Protein AF-0000000069393488 (afdb_homodimer)

Foldseek 3Di:
DEKEKAFEPVQDDVRLVVQVVVFLVVLPVVDDPVAPLNVLSVCCVVPPVHYFYFYQYHLVSVVVLVVLLVVLCVVPVNQRFGKGWAQDVVVVRGTTIMMTDDDPVLLVLLVVLVVDDCPDPSNVVSQVVCCVRRNDSVVVSSNSLSPTGRSD/DEKEKAFEPVQDDVSLVVQVVVFLVVLPVVDDPVAPLNVLSVCCVVPPVHYFYFYQYHLVSVVVLVVLLVVLCVVPVNQRFRKGWAQDVVVVRGTTIMMTDDDPVLLVLLVVLVVDDCPDPVNVVSQVVCCVRRNDSVVVSSNSLSPTGSSD

Secondary structure (DSSP, 8-state):
-EEEEEE-TT--THHHHHHHHHHHHHHHHHS-TTSHHHHHHHHIIIII--EEEEE--SHHHHHHHHHHHHHHHHH-TTTPPPEEEEEEGGGTTEEEEEEEEE-HHHHHHHHHHHHS-TTSHHHHHHHHHHHHHHHHHHHHHHHHHHTSTT--/-EEEEEE-TT--THHHHHHHHHHHHHHHHHS-TTSHHHHHHHHIIIII--EEEEE--SHHHHHHHHHHHHHHHHH-TTTPPPEEEEEEGGGTTEEEEEEEEE-HHHHHHHHHHHHS-TTSHHHHHHHHHHHHHHHHHHHHHHHHHHTSTT--

Nearest PDB structures (foldseek):
  2zv3-assembly4_G  TM=7.714E-01  e=1.306E-04  Methanocaldococcus jannaschii DSM 2661
  2zv3-assembly1_A  TM=7.451E-01  e=1.680E-04  Methanocaldococcus jannaschii DSM 2661
  2zv3-assembly3_F  TM=6.922E-01  e=1.906E-04  Methanocaldococcus jannaschii DSM 2661
  1q7s-assembl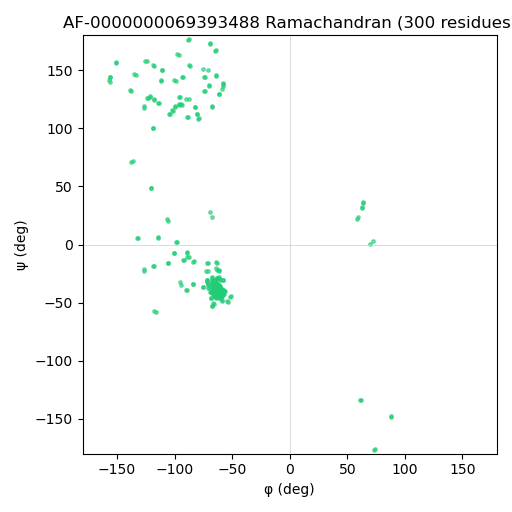y3_B  TM=7.456E-01  e=1.258E-03  Homo sapiens
  8sun-assembly1_A  TM=3.248E-01  e=2.888E+00  Mus musculus

Organism: NCBI:txid1141136

pLDDT: mean 95.57, std 5.43, range [54.47, 98.88]

Structure (mmCIF, N/CA/C/O backbone):
data_AF-0000000069393488-model_v1
#
loop_
_entity.id
_entity.type
_entity.pdbx_description
1 polymer 'Uncharacterized protein'
#
loop_
_atom_site.group_PDB
_atom_site.id
_atom_site.type_symbol
_atom_site.label_atom_id
_atom_site.label_alt_id
_atom_site.label_comp_id
_atom_site.label_asym_id
_atom_site.label_entity_id
_atom_site.label_seq_id
_atom_site.pdbx_PDB_ins_code
_atom_site.Cartn_x
_atom_site.Cartn_y
_atom_site.Cartn_z
_atom_site.occupancy
_atom_site.B_iso_or_equiv
_atom_site.auth_seq_id
_atom_site.auth_comp_id
_atom_site.auth_asym_id
_atom_site.auth_atom_id
_atom_site.pdbx_PDB_model_num
ATOM 1 N N . MET A 1 1 ? -0.536 -15.812 5.973 1 96.44 1 MET A N 1
ATOM 2 C CA . MET A 1 1 ? -0.72 -15.258 4.633 1 96.44 1 MET A CA 1
ATOM 3 C C . MET A 1 1 ? 0.362 -14.234 4.316 1 96.44 1 MET A C 1
ATOM 5 O O . MET A 1 1 ? 0.991 -13.688 5.223 1 96.44 1 MET A O 1
ATOM 9 N N . ARG A 1 2 ? 0.655 -14.195 3.074 1 97.06 2 ARG A N 1
ATOM 10 C CA . ARG A 1 2 ? 1.6 -13.195 2.588 1 97.06 2 ARG A CA 1
ATOM 11 C C . ARG A 1 2 ? 1.091 -12.539 1.31 1 97.06 2 ARG A C 1
ATOM 13 O O . ARG A 1 2 ? 0.403 -13.172 0.509 1 97.06 2 ARG A O 1
ATOM 20 N N . LEU A 1 3 ? 1.445 -11.289 1.229 1 98.44 3 LEU A N 1
ATOM 21 C CA . LEU A 1 3 ? 1.249 -10.625 -0.054 1 98.44 3 LEU A CA 1
ATOM 22 C C . LEU A 1 3 ? 2.521 -10.68 -0.893 1 98.44 3 LEU A C 1
ATOM 24 O O . LEU A 1 3 ? 3.59 -10.266 -0.434 1 98.44 3 LEU A O 1
ATOM 28 N N . TYR A 1 4 ? 2.461 -11.273 -2.088 1 98.12 4 TYR A N 1
ATOM 29 C CA . TYR A 1 4 ? 3.523 -11.211 -3.084 1 98.12 4 TYR A CA 1
ATOM 30 C C . TYR A 1 4 ? 3.256 -10.102 -4.102 1 98.12 4 TYR A C 1
ATOM 32 O O . TYR A 1 4 ? 2.207 -10.094 -4.75 1 98.12 4 TYR A O 1
ATOM 40 N N . SER A 1 5 ? 4.145 -9.211 -4.176 1 98.38 5 SER A N 1
ATOM 41 C CA . SER A 1 5 ? 4.102 -8.195 -5.227 1 98.38 5 SER A CA 1
ATOM 42 C C . SER A 1 5 ? 5.145 -8.477 -6.305 1 98.38 5 SER A C 1
ATOM 44 O O . SER A 1 5 ? 6.348 -8.422 -6.039 1 98.38 5 SER A O 1
ATOM 46 N N . ILE A 1 6 ? 4.68 -8.805 -7.465 1 98.12 6 ILE A N 1
ATOM 47 C CA . ILE A 1 6 ? 5.523 -9.031 -8.633 1 98.12 6 ILE A CA 1
ATOM 48 C C . ILE A 1 6 ? 5.73 -7.715 -9.383 1 98.12 6 ILE A C 1
ATOM 50 O O . ILE A 1 6 ? 4.805 -7.203 -10.016 1 98.12 6 ILE A O 1
ATOM 54 N N . THR A 1 7 ? 6.91 -7.203 -9.336 1 97.75 7 THR A N 1
ATOM 55 C CA . THR A 1 7 ? 7.141 -5.883 -9.914 1 97.75 7 THR A CA 1
ATOM 56 C C . THR A 1 7 ? 8.016 -5.988 -11.156 1 97.75 7 THR A C 1
ATOM 58 O O . THR A 1 7 ? 8.812 -6.922 -11.289 1 97.75 7 THR A O 1
ATOM 61 N N . ASN A 1 8 ? 7.777 -5.035 -12.055 1 96 8 ASN A N 1
ATOM 62 C CA . ASN A 1 8 ? 8.672 -4.871 -13.195 1 96 8 ASN A CA 1
ATOM 63 C C . ASN A 1 8 ? 10.109 -4.617 -12.742 1 96 8 ASN A C 1
ATOM 65 O O . ASN A 1 8 ? 10.344 -3.857 -11.805 1 96 8 ASN A O 1
ATOM 69 N N . MET A 1 9 ? 11.094 -5.223 -13.406 1 92.38 9 MET A N 1
ATOM 70 C CA . MET A 1 9 ? 12.484 -5.184 -12.961 1 92.38 9 MET A CA 1
ATOM 71 C C . MET A 1 9 ? 13.031 -3.758 -13 1 92.38 9 MET A C 1
ATOM 73 O O . MET A 1 9 ? 14.023 -3.451 -12.344 1 92.38 9 MET A O 1
ATOM 77 N N . TYR A 1 10 ? 12.422 -2.906 -13.75 1 90.5 10 TYR A N 1
ATOM 78 C CA . TYR A 1 10 ? 12.906 -1.535 -13.859 1 90.5 10 TYR A CA 1
ATOM 79 C C . TYR A 1 10 ? 12.375 -0.676 -12.719 1 90.5 10 TYR A C 1
ATOM 81 O O . TYR A 1 10 ? 12.805 0.469 -12.547 1 90.5 10 TYR A O 1
ATOM 89 N N . MET A 1 11 ? 11.359 -1.23 -12.062 1 90.31 11 MET A N 1
ATOM 90 C CA . MET A 1 11 ? 10.961 -0.599 -10.805 1 90.31 11 MET A CA 1
ATOM 91 C C . MET A 1 11 ? 11.906 -0.989 -9.672 1 90.31 11 MET A C 1
ATOM 93 O O . MET A 1 11 ? 12.016 -2.168 -9.336 1 90.31 11 MET A O 1
ATOM 97 N N . ALA A 1 12 ? 12.727 -0.036 -9.219 1 88.25 12 ALA A N 1
ATOM 98 C CA . ALA A 1 12 ? 13.711 -0.388 -8.203 1 88.25 12 ALA A CA 1
ATOM 99 C C . ALA A 1 12 ? 13.594 0.524 -6.984 1 88.25 12 ALA A C 1
ATOM 101 O O . ALA A 1 12 ? 12.93 1.562 -7.039 1 88.25 12 ALA A O 1
ATOM 102 N N . GLY A 1 13 ? 14.133 -0.058 -5.871 1 93.5 13 GLY A N 1
ATOM 103 C CA . GLY A 1 13 ? 14.148 0.734 -4.648 1 93.5 13 GLY A CA 1
ATOM 104 C C . GLY A 1 13 ? 12.766 1.115 -4.164 1 93.5 13 GLY A C 1
ATOM 105 O O . GLY A 1 13 ? 11.891 0.259 -4.043 1 93.5 13 GLY A O 1
ATOM 106 N N . VAL A 1 14 ? 12.562 2.33 -3.807 1 95.44 14 VAL A N 1
ATOM 107 C CA . VAL A 1 14 ? 11.328 2.809 -3.197 1 95.44 14 VAL A CA 1
ATOM 108 C C . VAL A 1 14 ? 10.18 2.689 -4.195 1 95.44 14 VAL A C 1
ATOM 110 O O . VAL A 1 14 ? 9.031 2.447 -3.809 1 95.44 14 VAL A O 1
ATOM 113 N N . HIS A 1 15 ? 10.422 2.791 -5.434 1 96.12 15 HIS A N 1
ATOM 114 C CA . HIS A 1 15 ? 9.383 2.732 -6.453 1 96.12 15 HIS A CA 1
ATOM 115 C C . HIS A 1 15 ? 8.758 1.344 -6.52 1 96.12 15 HIS A C 1
ATOM 117 O O . HIS A 1 15 ? 7.551 1.212 -6.75 1 96.12 15 HIS A O 1
ATOM 123 N N . ALA A 1 16 ? 9.586 0.293 -6.359 1 97.25 16 ALA A N 1
ATOM 124 C CA . ALA A 1 16 ? 9.016 -1.051 -6.305 1 97.25 16 ALA A CA 1
ATOM 125 C C . ALA A 1 16 ? 7.996 -1.168 -5.176 1 97.25 16 ALA A C 1
ATOM 127 O O . ALA A 1 16 ? 6.945 -1.789 -5.348 1 97.25 16 ALA A O 1
ATOM 128 N N . GLY A 1 17 ? 8.289 -0.563 -4.066 1 97.81 17 GLY A N 1
ATOM 129 C CA . GLY A 1 17 ? 7.363 -0.551 -2.943 1 97.81 17 GLY A CA 1
ATOM 130 C C . GLY A 1 17 ? 6.117 0.272 -3.205 1 97.81 17 GLY A C 1
ATOM 131 O O . GLY A 1 17 ? 5.012 -0.137 -2.85 1 97.81 17 GLY A O 1
ATOM 132 N N . ILE A 1 18 ? 6.301 1.404 -3.824 1 98.06 18 ILE A N 1
ATOM 133 C CA . ILE A 1 18 ? 5.168 2.258 -4.156 1 98.06 18 ILE A CA 1
ATOM 134 C C . ILE A 1 18 ? 4.25 1.539 -5.145 1 98.06 18 ILE A C 1
ATOM 136 O O . ILE A 1 18 ? 3.025 1.592 -5.016 1 98.06 18 ILE A O 1
ATOM 140 N N . GLN A 1 19 ? 4.848 0.902 -6.152 1 98.44 19 GLN A N 1
ATOM 141 C CA . GLN A 1 19 ? 4.043 0.132 -7.094 1 98.44 19 GLN A CA 1
ATOM 142 C C . GLN A 1 19 ? 3.289 -0.989 -6.387 1 98.44 19 GLN A C 1
ATOM 144 O O . GLN A 1 19 ? 2.156 -1.31 -6.75 1 98.44 19 GLN A O 1
ATOM 149 N N . THR A 1 20 ? 3.893 -1.616 -5.367 1 98.62 20 THR A N 1
ATOM 150 C CA . THR A 1 20 ? 3.23 -2.607 -4.527 1 98.62 20 THR A CA 1
ATOM 151 C C . THR A 1 20 ? 2.041 -1.99 -3.797 1 98.62 20 THR A C 1
ATOM 153 O O . THR A 1 20 ? 0.962 -2.584 -3.744 1 98.62 20 THR A O 1
ATOM 156 N N . GLN A 1 21 ? 2.242 -0.788 -3.254 1 98.81 21 GLN A N 1
ATOM 157 C CA . GLN A 1 21 ? 1.152 -0.053 -2.619 1 98.81 21 GLN A CA 1
ATOM 158 C C . GLN A 1 21 ? -0.002 0.17 -3.592 1 98.81 21 GLN A C 1
ATOM 160 O O . GLN A 1 21 ? -1.164 -0.048 -3.242 1 98.81 21 GLN A O 1
ATOM 165 N N . HIS A 1 22 ? 0.281 0.515 -4.789 1 98.75 22 HIS A N 1
ATOM 166 C CA . HIS A 1 22 ? -0.75 0.795 -5.781 1 98.75 22 HIS A CA 1
ATOM 167 C C . HIS A 1 22 ? -1.502 -0.474 -6.168 1 98.75 22 HIS A C 1
ATOM 169 O O . HIS A 1 22 ? -2.734 -0.482 -6.215 1 98.75 22 HIS A O 1
ATOM 175 N N . SER A 1 23 ? -0.793 -1.557 -6.426 1 98.81 23 SER A N 1
ATOM 176 C CA . SER A 1 23 ? -1.48 -2.785 -6.809 1 98.81 23 SER A CA 1
ATOM 177 C C . SER A 1 23 ? -2.301 -3.346 -5.652 1 98.81 23 SER A C 1
ATOM 179 O O . SER A 1 23 ? -3.357 -3.941 -5.867 1 98.81 23 SER A O 1
ATOM 181 N N . THR A 1 24 ? -1.831 -3.162 -4.402 1 98.69 24 THR A N 1
ATOM 182 C CA . THR A 1 24 ? -2.639 -3.531 -3.246 1 98.69 24 THR A CA 1
ATOM 183 C C . THR A 1 24 ? -3.926 -2.711 -3.201 1 98.69 24 THR A C 1
ATOM 185 O O . THR A 1 24 ? -5.008 -3.254 -2.967 1 98.69 24 THR A O 1
ATOM 188 N N . GLY A 1 25 ? -3.809 -1.374 -3.43 1 98.44 25 GLY A N 1
ATOM 189 C CA . GLY A 1 25 ? -4.996 -0.539 -3.504 1 98.44 25 GLY A CA 1
ATOM 190 C C . GLY A 1 25 ? -5.988 -1.005 -4.555 1 98.44 25 GLY A C 1
ATOM 191 O O . GLY A 1 25 ? -7.199 -0.988 -4.324 1 98.44 25 GLY A O 1
ATOM 192 N N . GLU A 1 26 ? -5.477 -1.438 -5.703 1 98.62 26 GLU A N 1
ATOM 193 C CA . GLU A 1 26 ? -6.328 -1.915 -6.789 1 98.62 26 GLU A CA 1
ATOM 194 C C . GLU A 1 26 ? -7.156 -3.121 -6.355 1 98.62 26 GLU A C 1
ATOM 196 O O . GLU A 1 26 ? -8.266 -3.328 -6.848 1 98.62 26 GLU A O 1
ATOM 201 N N . MET A 1 27 ? -6.641 -3.979 -5.402 1 98.19 27 MET A N 1
ATOM 202 C CA . MET A 1 27 ? -7.398 -5.133 -4.93 1 98.19 27 MET A CA 1
ATOM 203 C C . MET A 1 27 ? -8.703 -4.695 -4.266 1 98.19 27 MET A C 1
ATOM 205 O O . MET A 1 27 ? -9.727 -5.359 -4.406 1 98.19 27 MET A O 1
ATOM 209 N N . PHE A 1 28 ? -8.625 -3.562 -3.582 1 97.12 28 PHE A N 1
ATOM 210 C CA . PHE A 1 28 ? -9.812 -3.078 -2.891 1 97.12 28 PHE A CA 1
ATOM 211 C C . PHE A 1 28 ? -10.844 -2.555 -3.885 1 97.12 28 PHE A C 1
ATOM 213 O O . PHE A 1 28 ? -12.047 -2.613 -3.629 1 97.12 28 PHE A O 1
ATOM 220 N N . LEU A 1 29 ? -10.375 -2.004 -5.012 1 97.5 29 LEU A N 1
ATOM 221 C CA . LEU A 1 29 ? -11.289 -1.578 -6.066 1 97.5 29 LEU A CA 1
ATOM 222 C C . LEU A 1 29 ? -11.906 -2.783 -6.77 1 97.5 29 LEU A C 1
ATOM 224 O O . LEU A 1 29 ? -13.094 -2.77 -7.109 1 97.5 29 LEU A O 1
ATOM 228 N N . LYS A 1 30 ? -11.117 -3.787 -6.934 1 97.88 30 LYS A N 1
ATOM 229 C CA . LYS A 1 30 ? -11.492 -4.969 -7.707 1 97.88 30 LYS A CA 1
ATOM 230 C C . LYS A 1 30 ? -12.469 -5.852 -6.93 1 97.88 30 LYS A C 1
ATOM 232 O O . LYS A 1 30 ? -13.367 -6.461 -7.516 1 97.88 30 LYS A O 1
ATOM 237 N N . TYR A 1 31 ? -12.234 -5.906 -5.594 1 96.88 31 TYR A N 1
ATOM 238 C CA . TYR A 1 31 ? -13.008 -6.84 -4.781 1 96.88 31 TYR A CA 1
ATOM 239 C C . TYR A 1 31 ? -13.82 -6.098 -3.725 1 96.88 31 TYR A C 1
ATOM 241 O O . TYR A 1 31 ? -13.32 -5.82 -2.631 1 96.88 31 TYR A O 1
ATOM 249 N N . PRO A 1 32 ? -15.094 -5.91 -3.996 1 92.06 32 PRO A N 1
ATOM 250 C CA . PRO A 1 32 ? -15.945 -5.266 -2.994 1 92.06 32 PRO A CA 1
ATOM 251 C C . PRO A 1 32 ? -16.188 -6.141 -1.767 1 92.06 32 PRO A C 1
ATOM 253 O O . PRO A 1 32 ? -15.781 -7.305 -1.749 1 92.06 32 PRO A O 1
ATOM 256 N N . HIS A 1 33 ? -16.812 -5.543 -0.81 1 91.25 33 HIS A N 1
ATOM 257 C CA . HIS A 1 33 ? -16.938 -6.148 0.511 1 91.25 33 HIS A CA 1
ATOM 258 C C . HIS A 1 33 ? -17.75 -7.438 0.448 1 91.25 33 HIS A C 1
ATOM 260 O O . HIS A 1 33 ? -17.703 -8.25 1.373 1 91.25 33 HIS A O 1
ATOM 266 N N . THR A 1 34 ? -18.453 -7.691 -0.624 1 91.31 34 THR A N 1
ATOM 267 C CA . THR A 1 34 ? -19.328 -8.852 -0.726 1 91.31 34 THR A CA 1
ATOM 268 C C . THR A 1 34 ? -18.562 -10.055 -1.281 1 91.31 34 THR A C 1
ATOM 270 O O . THR A 1 34 ? -19.094 -11.164 -1.316 1 91.31 34 THR A O 1
ATOM 273 N N . THR A 1 35 ? -17.312 -9.938 -1.726 1 93.5 35 THR A N 1
ATOM 274 C CA . THR A 1 35 ? -16.578 -11.023 -2.355 1 93.5 35 THR A CA 1
ATOM 275 C C . THR A 1 35 ? -15.734 -11.773 -1.327 1 93.5 35 THR A C 1
ATOM 277 O O . THR A 1 35 ? -15.25 -11.18 -0.364 1 93.5 35 THR A O 1
ATOM 280 N N . PRO A 1 36 ? -15.641 -13.055 -1.53 1 94.81 36 PRO A N 1
ATOM 281 C CA . PRO A 1 36 ? -14.758 -13.797 -0.632 1 94.81 36 PRO A CA 1
ATOM 282 C C . PRO A 1 36 ? -13.32 -13.281 -0.666 1 94.81 36 PRO A C 1
ATOM 284 O O . PRO A 1 36 ? -12.617 -13.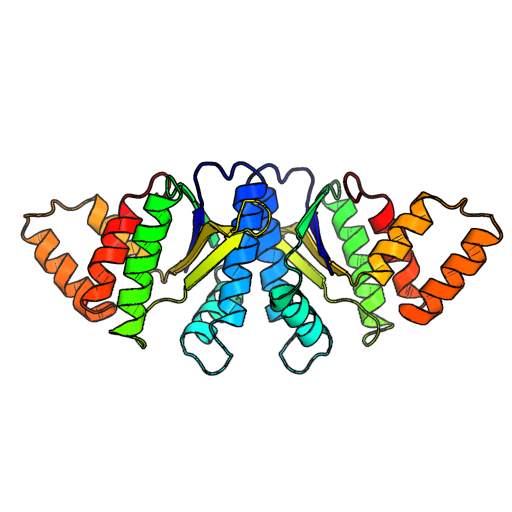336 0.347 1 94.81 36 PRO A O 1
ATOM 287 N N . GLN A 1 37 ? -12.883 -12.773 -1.752 1 96.75 37 GLN A N 1
ATOM 288 C CA . GLN A 1 37 ? -11.547 -12.211 -1.891 1 96.75 37 GLN A CA 1
ATOM 289 C C . GLN A 1 37 ? -11.344 -11.023 -0.953 1 96.75 37 GLN A C 1
ATOM 291 O O . GLN A 1 37 ? -10.273 -10.859 -0.369 1 96.75 37 GLN A O 1
ATOM 296 N N . HIS A 1 38 ? -12.383 -10.281 -0.795 1 96.31 38 HIS A N 1
ATOM 297 C CA . HIS A 1 38 ? -12.289 -9.141 0.113 1 96.31 38 HIS A CA 1
ATOM 298 C C . HIS A 1 38 ? -12 -9.602 1.539 1 96.31 38 HIS A C 1
ATOM 300 O O . HIS A 1 38 ? -11.164 -9.008 2.23 1 96.31 38 HIS A O 1
ATOM 306 N N . SER A 1 39 ? -12.695 -10.625 1.95 1 96.38 39 SER A N 1
ATOM 307 C CA . SER A 1 39 ? -12.461 -11.172 3.285 1 96.38 39 SER A CA 1
ATOM 308 C C . SER A 1 39 ? -11.023 -11.625 3.455 1 96.38 39 SER A C 1
ATOM 310 O O . SER A 1 39 ? -10.422 -11.445 4.52 1 96.38 39 SER A O 1
ATOM 312 N N . THR A 1 40 ? -10.484 -12.18 2.463 1 97.38 40 THR A N 1
ATOM 313 C CA . THR A 1 40 ? -9.094 -12.617 2.486 1 97.38 40 THR A CA 1
ATOM 314 C C . THR A 1 40 ? -8.148 -11.422 2.605 1 97.38 40 THR A C 1
ATOM 316 O O . THR A 1 40 ? -7.188 -11.461 3.377 1 97.38 40 THR A O 1
ATOM 319 N N . ILE A 1 41 ? -8.406 -10.352 1.853 1 98.06 41 ILE A N 1
ATOM 320 C CA . ILE A 1 41 ? -7.605 -9.141 1.918 1 98.06 41 ILE A CA 1
ATOM 321 C C . ILE A 1 41 ? -7.621 -8.586 3.342 1 98.06 41 ILE A C 1
ATOM 323 O O . ILE A 1 41 ? -6.566 -8.289 3.91 1 98.06 41 ILE A O 1
ATOM 327 N N . MET A 1 42 ? -8.797 -8.562 3.939 1 97.56 42 MET A N 1
ATOM 328 C CA . MET A 1 42 ? -8.938 -7.996 5.277 1 97.56 42 MET A CA 1
ATOM 329 C C . MET A 1 42 ? -8.234 -8.867 6.312 1 97.56 42 MET A C 1
ATOM 331 O O . MET A 1 42 ? -7.629 -8.352 7.258 1 97.56 42 MET A O 1
ATOM 335 N N . THR A 1 43 ? -8.344 -10.133 6.184 1 98.12 43 THR A N 1
ATOM 336 C CA . THR A 1 43 ? -7.664 -11.047 7.086 1 98.12 43 THR A CA 1
ATOM 337 C C . THR A 1 43 ? -6.152 -10.852 7.023 1 98.12 43 THR A C 1
ATOM 339 O O . THR A 1 43 ? -5.48 -10.805 8.055 1 98.12 43 THR A O 1
ATOM 342 N N . TYR A 1 44 ? -5.652 -10.703 5.844 1 98.44 44 TYR A N 1
ATOM 343 C CA . TYR A 1 44 ? -4.23 -10.422 5.664 1 98.44 44 TYR A CA 1
ATOM 344 C C . TYR A 1 44 ? -3.834 -9.133 6.371 1 98.44 44 TYR A C 1
ATOM 346 O O . TYR A 1 44 ? -2.842 -9.102 7.102 1 98.44 44 TYR A O 1
ATOM 354 N N . LEU A 1 45 ? -4.598 -8.055 6.172 1 97.69 45 LEU A N 1
ATOM 355 C CA . LEU A 1 45 ? -4.285 -6.742 6.723 1 97.69 45 LEU A CA 1
ATOM 356 C C . LEU A 1 45 ? -4.34 -6.766 8.25 1 97.69 45 LEU A C 1
ATOM 358 O O . LEU A 1 45 ? -3.559 -6.078 8.914 1 97.69 45 LEU A O 1
ATOM 362 N N . GLN A 1 46 ? -5.199 -7.543 8.734 1 97.25 46 GLN A N 1
ATOM 363 C CA . GLN A 1 46 ? -5.445 -7.512 10.172 1 97.25 46 GLN A CA 1
ATOM 364 C C . GLN A 1 46 ? -4.438 -8.383 10.914 1 97.25 46 GLN A C 1
ATOM 366 O O . GLN A 1 46 ? -3.947 -8 11.984 1 97.25 46 GLN A O 1
ATOM 371 N N . PHE A 1 47 ? -3.994 -9.516 10.32 1 96.62 47 PHE A N 1
ATOM 372 C CA . PHE A 1 47 ? -3.361 -10.508 11.172 1 96.62 47 PHE A CA 1
ATOM 373 C C . PHE A 1 47 ? -1.986 -10.883 10.641 1 96.62 47 PHE A C 1
ATOM 375 O O . PHE A 1 47 ? -1.159 -11.438 11.367 1 96.62 47 PHE A O 1
ATOM 382 N N . HIS A 1 48 ? -1.637 -10.695 9.383 1 95.5 48 HIS A N 1
ATOM 383 C CA . HIS A 1 48 ? -0.42 -11.273 8.82 1 95.5 48 HIS A CA 1
ATOM 384 C C . HIS A 1 48 ? 0.546 -10.188 8.359 1 95.5 48 HIS A C 1
ATOM 386 O O . HIS A 1 48 ? 1.699 -10.156 8.797 1 95.5 48 HIS A O 1
ATOM 392 N N . LYS A 1 49 ? 0.242 -9.328 7.543 1 95.12 49 LYS A N 1
ATOM 393 C CA . LYS A 1 49 ? 0.904 -8.086 7.156 1 95.12 49 LYS A CA 1
ATOM 394 C C . LYS A 1 49 ? 2.318 -8.352 6.645 1 95.12 49 LYS A C 1
ATOM 396 O O . LYS A 1 49 ? 3.223 -7.543 6.855 1 95.12 49 LYS A O 1
ATOM 401 N N . THR A 1 50 ? 2.674 -9.555 6.176 1 96.75 50 THR A N 1
ATOM 402 C CA . THR A 1 50 ? 3.947 -9.828 5.516 1 96.75 50 THR A CA 1
ATOM 403 C C . THR A 1 50 ? 3.85 -9.562 4.016 1 96.75 50 THR A C 1
ATOM 405 O O . THR A 1 50 ? 2.943 -10.07 3.35 1 96.75 50 THR A O 1
ATOM 408 N N . THR A 1 51 ? 4.742 -8.727 3.494 1 97.5 51 THR A N 1
ATOM 409 C CA . THR A 1 51 ? 4.805 -8.406 2.074 1 97.5 51 THR A CA 1
ATOM 410 C C . THR A 1 51 ? 6.168 -8.766 1.495 1 97.5 51 THR A C 1
ATOM 412 O O . THR A 1 51 ? 7.203 -8.422 2.072 1 97.5 51 THR A O 1
ATOM 415 N N . ILE A 1 52 ? 6.145 -9.516 0.43 1 96.62 52 ILE A N 1
ATOM 416 C CA . ILE A 1 52 ? 7.34 -9.914 -0.3 1 96.62 52 ILE A CA 1
ATOM 417 C C . ILE A 1 52 ? 7.328 -9.289 -1.692 1 96.62 52 ILE A C 1
ATOM 419 O O . ILE A 1 52 ? 6.379 -9.477 -2.457 1 96.62 52 ILE A O 1
ATOM 423 N N . VAL A 1 53 ? 8.328 -8.516 -2.027 1 96.81 53 VAL A N 1
ATOM 424 C CA . VAL A 1 53 ? 8.461 -7.922 -3.354 1 96.81 53 VAL A CA 1
ATOM 425 C C . VAL A 1 53 ? 9.445 -8.734 -4.188 1 96.81 53 VAL A C 1
ATOM 427 O O . VAL A 1 53 ? 10.602 -8.906 -3.797 1 96.81 53 VAL A O 1
ATOM 430 N N . VAL A 1 54 ? 8.953 -9.242 -5.258 1 95.94 54 VAL A N 1
ATOM 431 C CA . VAL A 1 54 ? 9.781 -10.109 -6.082 1 95.94 54 VAL A CA 1
ATOM 432 C C . VAL A 1 54 ? 9.945 -9.5 -7.473 1 95.94 54 VAL A C 1
ATOM 434 O O . VAL A 1 54 ? 9.094 -8.734 -7.926 1 95.94 54 VAL A O 1
ATOM 437 N N . ASN A 1 55 ? 11.008 -9.852 -8.109 1 94.44 55 ASN A N 1
ATOM 438 C CA . ASN A 1 55 ? 11.289 -9.414 -9.469 1 94.44 55 ASN A CA 1
ATOM 439 C C . ASN A 1 55 ? 10.562 -10.273 -10.5 1 94.44 55 ASN A C 1
ATOM 441 O O . ASN A 1 55 ? 10.859 -11.461 -10.648 1 94.44 55 ASN A O 1
ATOM 445 N N . GLY A 1 56 ? 9.664 -9.602 -11.297 1 95.44 56 GLY A N 1
ATOM 446 C CA . GLY A 1 56 ? 8.852 -10.32 -12.273 1 95.44 56 GLY A CA 1
ATOM 447 C C . GLY A 1 56 ? 9.406 -10.25 -13.68 1 95.44 56 GLY A C 1
ATOM 448 O O . GLY A 1 56 ? 8.797 -10.758 -14.625 1 95.44 56 GLY A O 1
ATOM 449 N N . GLY A 1 57 ? 10.531 -9.594 -13.781 1 93.94 57 GLY A N 1
ATOM 450 C CA . GLY A 1 57 ? 11.109 -9.438 -15.109 1 93.94 57 GLY A CA 1
ATOM 451 C C . GLY A 1 57 ? 10.602 -8.203 -15.836 1 93.94 57 GLY A C 1
ATOM 452 O O . GLY A 1 57 ? 10.391 -7.16 -15.219 1 93.94 57 GLY A O 1
ATOM 453 N N . MET A 1 58 ? 10.531 -8.336 -17.203 1 93.12 58 MET A N 1
ATOM 454 C CA . MET A 1 58 ? 10.125 -7.207 -18.031 1 93.12 58 MET A CA 1
ATOM 455 C C . MET A 1 58 ? 8.602 -7.164 -18.172 1 93.12 58 MET A C 1
ATOM 457 O O . MET A 1 58 ? 7.902 -8.031 -17.656 1 93.12 58 MET A O 1
ATOM 461 N N . HIS A 1 59 ? 8.156 -6.105 -18.875 1 94.12 59 HIS A N 1
ATOM 462 C CA . HIS A 1 59 ? 6.73 -5.871 -19.078 1 94.12 59 HIS A CA 1
ATOM 463 C C . HIS A 1 59 ? 6.039 -7.113 -19.625 1 94.12 59 HIS A C 1
ATOM 465 O O . HIS A 1 59 ? 4.992 -7.523 -19.109 1 94.12 59 HIS A O 1
ATOM 471 N N . ASP A 1 60 ? 6.613 -7.777 -20.609 1 95.94 60 ASP A N 1
ATOM 472 C CA . ASP A 1 60 ? 5.988 -8.938 -21.25 1 95.94 60 ASP A CA 1
ATOM 473 C C . ASP A 1 60 ? 5.871 -10.102 -20.266 1 95.94 60 ASP A C 1
ATOM 475 O O . ASP A 1 60 ? 4.922 -10.883 -20.344 1 95.94 60 ASP A O 1
ATOM 479 N N . ASN A 1 61 ? 6.891 -10.25 -19.406 1 96.12 61 ASN A N 1
ATOM 480 C CA . ASN A 1 61 ? 6.809 -11.281 -18.375 1 96.12 61 ASN A CA 1
ATOM 481 C C . ASN A 1 61 ? 5.613 -11.055 -17.469 1 96.12 61 ASN A C 1
ATOM 483 O O . ASN A 1 61 ? 4.863 -11.992 -17.172 1 96.12 61 ASN A O 1
ATOM 487 N N . LEU A 1 62 ? 5.41 -9.859 -17.047 1 97.88 62 LEU A N 1
ATOM 488 C CA . LEU A 1 62 ? 4.293 -9.531 -16.172 1 97.88 62 LEU A CA 1
ATOM 489 C C . LEU A 1 62 ? 2.963 -9.75 -16.875 1 97.88 62 LEU A C 1
ATOM 491 O O . LEU A 1 62 ? 2.01 -10.25 -16.281 1 97.88 62 LEU A O 1
ATOM 495 N N . MET A 1 63 ? 2.916 -9.367 -18.141 1 98.38 63 MET A N 1
ATOM 496 C CA . MET A 1 63 ? 1.686 -9.555 -18.906 1 98.38 63 MET A CA 1
ATOM 497 C C . MET A 1 63 ? 1.317 -11.031 -19 1 98.38 63 MET A C 1
ATOM 499 O O . MET A 1 63 ? 0.139 -11.383 -18.953 1 98.38 63 MET A O 1
ATOM 503 N N . SER A 1 64 ? 2.33 -11.836 -19.141 1 98.06 64 SER A N 1
ATOM 504 C CA . SER A 1 64 ? 2.092 -13.273 -19.188 1 98.06 64 SER A CA 1
ATOM 505 C C . SER A 1 64 ? 1.534 -13.789 -17.875 1 98.06 64 SER A C 1
ATOM 507 O O . SER A 1 64 ? 0.607 -14.602 -17.859 1 98.06 64 SER A O 1
ATOM 509 N N . ILE A 1 65 ? 2.1 -13.344 -16.797 1 97.88 65 ILE A N 1
ATOM 510 C CA . ILE A 1 65 ? 1.627 -13.734 -15.469 1 97.88 65 ILE A CA 1
ATOM 511 C C . ILE A 1 65 ? 0.193 -13.242 -15.266 1 97.88 65 ILE A C 1
ATOM 513 O O . ILE A 1 65 ? -0.667 -13.992 -14.805 1 97.88 65 ILE A O 1
ATOM 517 N N . LEU A 1 66 ? -0.022 -12.008 -15.641 1 98.75 66 LEU A N 1
ATOM 518 C CA . LEU A 1 66 ? -1.36 -11.438 -15.5 1 98.75 66 LEU A CA 1
ATOM 519 C C . LEU A 1 66 ? -2.377 -12.25 -16.297 1 98.75 66 LEU A C 1
ATOM 521 O O . LEU A 1 66 ? -3.48 -12.516 -15.82 1 98.75 66 LEU A O 1
ATOM 525 N N . ALA A 1 67 ? -2.027 -12.625 -17.484 1 98.75 67 ALA A N 1
ATOM 526 C CA . ALA A 1 67 ? -2.922 -13.414 -18.328 1 98.75 67 ALA A CA 1
ATOM 527 C C . ALA A 1 67 ? -3.293 -14.734 -17.641 1 98.75 67 ALA A C 1
ATOM 529 O O . ALA A 1 67 ? -4.445 -15.164 -17.703 1 98.75 67 ALA A O 1
ATOM 530 N N . LEU A 1 68 ? -2.32 -15.367 -17.016 1 98.12 68 LEU A N 1
ATOM 531 C CA . LEU A 1 68 ? -2.58 -16.594 -16.281 1 98.12 68 LEU A CA 1
ATOM 532 C C . LEU A 1 68 ? -3.555 -16.359 -15.133 1 98.12 68 LEU A C 1
ATOM 534 O O . LEU A 1 68 ? -4.484 -17.141 -14.93 1 98.12 68 LEU A O 1
ATOM 538 N N . MET A 1 69 ? -3.383 -15.328 -14.43 1 98.44 69 MET A N 1
ATOM 539 C CA . MET A 1 69 ? -4.227 -15 -13.281 1 98.44 69 MET A CA 1
ATOM 540 C C . MET A 1 69 ? -5.648 -14.688 -13.727 1 98.44 69 MET A C 1
ATOM 542 O O . MET A 1 69 ? -6.613 -15.109 -13.094 1 98.44 69 MET A O 1
ATOM 546 N N . GLU A 1 70 ? -5.723 -13.961 -14.773 1 98.56 70 GLU A N 1
ATOM 547 C CA . GLU A 1 70 ? -7.039 -13.609 -15.305 1 98.56 70 GLU A CA 1
ATOM 548 C C . GLU A 1 70 ? -7.77 -14.844 -15.828 1 98.56 70 GLU A C 1
ATOM 550 O O . GLU A 1 70 ? -8.984 -14.961 -15.688 1 98.56 70 GLU A O 1
ATOM 555 N N . LYS A 1 71 ? -7.023 -15.711 -16.453 1 98.44 71 LYS A N 1
ATOM 556 C CA . LYS A 1 71 ? -7.617 -16.969 -16.875 1 98.44 71 LYS A CA 1
ATOM 557 C C . LYS A 1 71 ? -8.117 -17.781 -15.68 1 98.44 71 LYS A C 1
ATOM 559 O O . LYS A 1 71 ? -9.219 -18.328 -15.711 1 98.44 71 LYS A O 1
ATOM 564 N N . TRP A 1 72 ? -7.301 -17.859 -14.664 1 98.38 72 TRP A N 1
ATOM 565 C CA . TRP A 1 72 ? -7.699 -18.516 -13.422 1 98.38 72 TRP A CA 1
ATOM 566 C C . TRP A 1 72 ? -9.008 -17.922 -12.891 1 98.38 72 TRP A C 1
ATOM 568 O O . TRP A 1 72 ? -9.938 -18.656 -12.57 1 98.38 72 TRP A O 1
ATOM 578 N N . GLU A 1 73 ? -9.102 -16.656 -12.805 1 97.88 73 GLU A N 1
ATOM 579 C CA . GLU A 1 73 ? -10.289 -15.969 -12.297 1 97.88 73 GLU A CA 1
ATOM 580 C C . GLU A 1 73 ? -11.5 -16.25 -13.18 1 97.88 73 GLU A C 1
ATOM 582 O O . GLU A 1 73 ? -12.602 -16.5 -12.664 1 97.88 73 GLU A O 1
ATOM 587 N N . ALA A 1 74 ? -11.328 -16.219 -14.484 1 97.56 74 ALA A N 1
ATOM 588 C CA . ALA A 1 74 ? -12.438 -16.406 -15.422 1 97.56 74 ALA A CA 1
ATOM 589 C C . ALA A 1 74 ? -13 -17.828 -15.328 1 97.56 74 ALA A C 1
ATOM 591 O O . ALA A 1 74 ? -14.211 -18.031 -15.445 1 97.56 74 ALA A O 1
ATOM 592 N N . GLU A 1 75 ? -12.172 -18.766 -15.07 1 96.94 75 GLU A N 1
ATOM 593 C CA . GLU A 1 75 ? -12.555 -20.172 -15.133 1 96.94 75 GLU A CA 1
ATOM 594 C C . GLU A 1 75 ? -12.953 -20.703 -13.75 1 96.94 75 GLU A C 1
ATOM 596 O O . GLU A 1 75 ? -13.773 -21.609 -13.641 1 96.94 75 GLU A O 1
ATOM 601 N N . GLU A 1 76 ? -12.336 -20.172 -12.758 1 94.25 76 GLU A N 1
ATOM 602 C CA . GLU A 1 76 ? -12.523 -20.656 -11.398 1 94.25 76 GLU A CA 1
ATOM 603 C C . GLU A 1 76 ? -12.641 -19.484 -10.414 1 94.25 76 GLU A C 1
ATOM 605 O O . GLU A 1 76 ? -11.828 -19.359 -9.5 1 94.25 76 GLU A O 1
ATOM 610 N N . GLU A 1 77 ? -13.719 -18.75 -10.43 1 89.56 77 GLU A N 1
ATOM 611 C CA . GLU A 1 77 ? -13.93 -17.5 -9.719 1 89.56 77 GLU A CA 1
ATOM 612 C C . GLU A 1 77 ? -13.891 -17.703 -8.211 1 89.56 77 GLU A C 1
ATOM 614 O O . GLU A 1 77 ? -13.383 -16.859 -7.473 1 89.56 77 GLU A O 1
ATOM 619 N N . TYR A 1 78 ? -14.32 -18.844 -7.785 1 85.19 78 TYR A N 1
ATOM 620 C CA . TYR A 1 78 ? -14.438 -19.062 -6.348 1 85.19 78 TYR A CA 1
ATOM 621 C C . TYR A 1 78 ? -13.141 -19.609 -5.773 1 85.19 78 TYR A C 1
ATOM 623 O O . TYR A 1 78 ? -12.945 -19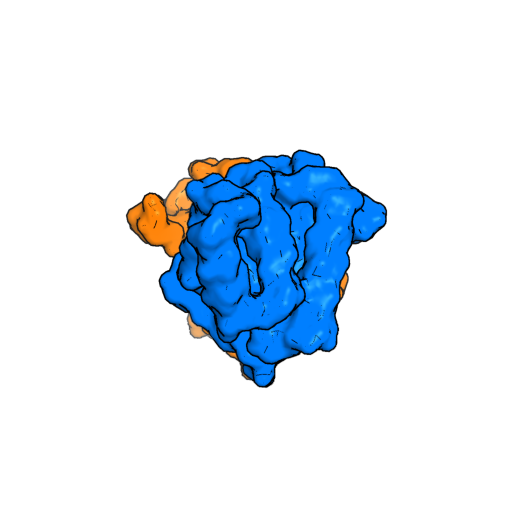.609 -4.555 1 85.19 78 TYR A O 1
ATOM 631 N N . GLU A 1 79 ? -12.219 -20 -6.621 1 90.06 79 GLU A N 1
ATOM 632 C CA . GLU A 1 79 ? -10.969 -20.594 -6.172 1 90.06 79 GLU A CA 1
ATOM 633 C C . GLU A 1 79 ? -9.805 -19.609 -6.32 1 90.06 79 GLU A C 1
ATOM 635 O O . GLU A 1 79 ? -8.766 -19.766 -5.688 1 90.06 79 GLU A O 1
ATOM 640 N N . VAL A 1 80 ? -10.086 -18.594 -7.105 1 96.38 80 VAL A N 1
ATOM 641 C CA . VAL A 1 80 ? -9 -17.672 -7.402 1 96.38 80 VAL A CA 1
ATOM 642 C C . VAL A 1 80 ? -8.641 -16.875 -6.148 1 96.38 80 VAL A C 1
ATOM 644 O O . VAL A 1 80 ? -9.531 -16.469 -5.391 1 96.38 80 VAL A O 1
ATOM 647 N N . LEU A 1 81 ? -7.348 -16.688 -5.863 1 97.94 81 LEU A N 1
ATOM 648 C CA . LEU A 1 81 ? -6.84 -15.844 -4.789 1 97.94 81 LEU A CA 1
ATOM 649 C C . LEU A 1 81 ? -6.957 -14.367 -5.156 1 97.94 81 LEU A C 1
ATOM 651 O O . LEU A 1 81 ? -6.918 -14.016 -6.336 1 97.94 81 LEU A O 1
ATOM 655 N N . PRO A 1 82 ? -7.117 -13.477 -4.156 1 98.44 82 PRO A N 1
ATOM 656 C CA . PRO A 1 82 ? -7.18 -12.047 -4.492 1 98.44 82 PRO A CA 1
ATOM 657 C C . PRO A 1 82 ? -5.902 -11.547 -5.16 1 98.44 82 PRO A C 1
ATOM 659 O O . PRO A 1 82 ? -4.805 -11.773 -4.652 1 98.44 82 PRO A O 1
ATOM 662 N N . PHE A 1 83 ? -6.117 -10.875 -6.277 1 98.88 83 PHE A N 1
ATOM 663 C CA . PHE A 1 83 ? -5 -10.273 -6.996 1 98.88 83 PHE A CA 1
ATOM 664 C C . PHE A 1 83 ? -5.453 -9.031 -7.758 1 98.88 83 PHE A C 1
ATOM 666 O O . PHE A 1 83 ? -6.645 -8.867 -8.031 1 98.88 83 PHE A O 1
ATOM 673 N N . ALA A 1 84 ? -4.453 -8.141 -8.047 1 98.88 84 ALA A N 1
ATOM 674 C CA . ALA A 1 84 ? -4.75 -7.012 -8.922 1 98.88 84 ALA A CA 1
ATOM 675 C C . ALA A 1 84 ? -3.482 -6.48 -9.578 1 98.88 84 ALA A C 1
ATOM 677 O O . ALA A 1 84 ? -2.41 -6.488 -8.969 1 98.88 84 ALA A O 1
ATOM 678 N N . PRO A 1 85 ? -3.566 -6.109 -10.797 1 98.81 85 PRO A N 1
ATOM 679 C CA . PRO A 1 85 ? -2.477 -5.422 -11.492 1 98.81 85 PRO A CA 1
ATOM 680 C C . PRO A 1 85 ? -2.514 -3.908 -11.305 1 98.81 85 PRO A C 1
ATOM 682 O O . PRO A 1 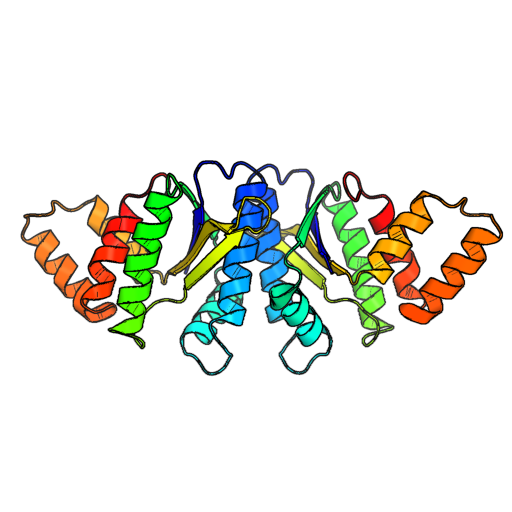85 ? -3.566 -3.348 -10.984 1 98.81 85 PRO A O 1
ATOM 685 N N . PHE A 1 86 ? -1.433 -3.316 -11.414 1 98.69 86 PHE A N 1
ATOM 686 C CA . PHE A 1 86 ? -1.369 -1.862 -11.523 1 98.69 86 PHE A CA 1
ATOM 687 C C . PHE A 1 86 ? -0.627 -1.441 -12.781 1 98.69 86 PHE A C 1
ATOM 689 O O . PHE A 1 86 ? 0.496 -1.889 -13.031 1 98.69 86 PHE A O 1
ATOM 696 N N . PHE A 1 87 ? -1.285 -0.608 -13.57 1 97.88 87 PHE A N 1
ATOM 697 C CA . PHE A 1 87 ? -0.721 0.009 -14.766 1 97.88 87 PHE A CA 1
ATOM 698 C C . PHE A 1 87 ? -0.326 1.456 -14.492 1 97.88 87 PHE A C 1
ATOM 700 O O . PHE A 1 87 ? -1.176 2.283 -14.148 1 97.88 87 PHE A O 1
ATOM 707 N N . GLU A 1 88 ? 0.92 1.741 -14.57 1 95.81 88 GLU A N 1
ATOM 708 C CA . GLU A 1 88 ? 1.465 3.045 -14.203 1 95.81 88 GLU A CA 1
ATOM 709 C C . GLU A 1 88 ? 1.277 4.059 -15.328 1 95.81 88 GLU A C 1
ATOM 711 O O . GLU A 1 88 ? 1.959 3.99 -16.344 1 95.81 88 GLU A O 1
ATOM 716 N N . PRO A 1 89 ? 0.446 5.043 -15.117 1 91.81 89 PRO A N 1
ATOM 717 C CA . PRO A 1 89 ? 0.221 6.039 -16.156 1 91.81 89 PRO A CA 1
ATOM 718 C C . PRO A 1 89 ? 1.488 6.812 -16.531 1 91.81 89 PRO A C 1
ATOM 720 O O . PRO A 1 89 ? 1.702 7.141 -17.688 1 91.81 89 PRO A O 1
ATOM 723 N N . GLY A 1 90 ? 2.391 7.094 -15.617 1 88.44 90 GLY A N 1
ATOM 724 C CA . GLY A 1 90 ? 3.58 7.91 -15.805 1 88.44 90 GLY A CA 1
ATOM 725 C C . GLY A 1 90 ? 4.637 7.234 -16.656 1 88.44 90 GLY A C 1
ATOM 726 O O . GLY A 1 90 ? 5.609 7.871 -17.078 1 88.44 90 GLY A O 1
ATOM 727 N N . VAL A 1 91 ? 4.496 5.953 -16.828 1 90.69 91 VAL A N 1
ATOM 728 C CA . VAL A 1 91 ? 5.43 5.215 -17.672 1 90.69 91 VAL A CA 1
ATOM 729 C C . VAL A 1 91 ? 4.676 4.539 -18.812 1 90.69 91 VAL A C 1
ATOM 731 O O . VAL A 1 91 ? 4.777 3.326 -19 1 90.69 91 VAL A O 1
ATOM 734 N N . ASN A 1 92 ? 3.779 5.289 -19.547 1 92.38 92 ASN A N 1
ATOM 735 C CA . ASN A 1 92 ? 3.01 4.887 -20.719 1 92.38 92 ASN A CA 1
ATOM 736 C C . ASN A 1 92 ? 2.045 3.748 -20.391 1 92.38 92 ASN A C 1
ATOM 738 O O . ASN A 1 92 ? 1.925 2.791 -21.156 1 92.38 92 ASN A O 1
ATOM 742 N N . ASN A 1 93 ? 1.561 3.717 -19.219 1 95.19 93 ASN A N 1
ATOM 743 C CA . ASN A 1 93 ? 0.567 2.744 -18.781 1 95.19 93 ASN A CA 1
ATOM 744 C C . ASN A 1 93 ? 1.118 1.322 -18.828 1 95.19 93 ASN A C 1
ATOM 746 O O . ASN A 1 93 ? 0.408 0.386 -19.203 1 95.19 93 ASN A O 1
ATOM 750 N N . ALA A 1 94 ? 2.396 1.223 -18.516 1 96.38 94 ALA A N 1
ATOM 751 C CA . ALA A 1 94 ? 3.004 -0.102 -18.422 1 96.38 94 ALA A CA 1
ATOM 752 C C . ALA A 1 94 ? 2.543 -0.833 -17.156 1 96.38 94 ALA A C 1
ATOM 754 O O . ALA A 1 94 ? 2.307 -0.209 -16.125 1 96.38 94 ALA A O 1
ATOM 755 N N . LEU A 1 95 ? 2.395 -2.168 -17.344 1 98.25 95 LEU A N 1
ATOM 756 C CA . LEU A 1 95 ? 2.17 -2.996 -16.172 1 98.25 95 LEU A CA 1
ATOM 757 C C . LEU A 1 95 ? 3.412 -3.033 -15.281 1 98.25 95 LEU A C 1
ATOM 759 O O . LEU A 1 95 ? 4.465 -3.518 -15.703 1 98.25 95 LEU A O 1
ATOM 763 N N . THR A 1 96 ? 3.32 -2.553 -14.031 1 98 96 THR A N 1
ATOM 764 C CA . THR A 1 96 ? 4.527 -2.385 -13.234 1 98 96 THR A CA 1
ATOM 765 C C . THR A 1 96 ? 4.477 -3.266 -11.992 1 98 96 THR A C 1
ATOM 767 O O . THR A 1 96 ? 5.5 -3.488 -11.336 1 98 96 THR A O 1
ATOM 770 N N . SER A 1 97 ? 3.289 -3.689 -11.664 1 98.44 97 SER A N 1
ATOM 771 C CA . SER A 1 97 ? 3.156 -4.512 -10.469 1 98.44 97 SER A CA 1
ATOM 772 C C . SER A 1 97 ? 1.909 -5.387 -10.531 1 98.44 97 SER A C 1
ATOM 774 O O . SER A 1 97 ? 0.888 -4.98 -11.094 1 98.44 97 SER A O 1
ATOM 776 N N . ILE A 1 98 ? 1.947 -6.566 -10.039 1 98.81 98 ILE A N 1
ATOM 777 C CA . ILE A 1 98 ? 0.832 -7.453 -9.727 1 98.81 98 ILE A CA 1
ATOM 778 C C . ILE A 1 98 ? 0.937 -7.918 -8.273 1 98.81 98 ILE A C 1
ATOM 780 O O . ILE A 1 98 ? 1.927 -8.547 -7.887 1 98.81 98 ILE A O 1
ATOM 784 N N . SER A 1 99 ? -0.004 -7.629 -7.477 1 98.81 99 SER A N 1
ATOM 785 C CA . SER A 1 99 ? -0.042 -8.148 -6.113 1 98.81 99 SER A CA 1
ATOM 786 C C . SER A 1 99 ? -0.999 -9.336 -6 1 98.81 99 SER A C 1
ATOM 788 O O . SER A 1 99 ? -2.072 -9.328 -6.605 1 98.81 99 SER A O 1
ATOM 790 N N . ILE A 1 100 ? -0.65 -10.297 -5.254 1 98.75 100 ILE A N 1
ATOM 791 C CA . ILE A 1 100 ? -1.479 -11.461 -4.949 1 98.75 100 ILE A CA 1
ATOM 792 C C . ILE A 1 100 ? -1.332 -11.82 -3.473 1 98.75 100 ILE A C 1
ATOM 794 O O . ILE A 1 100 ? -0.22 -11.844 -2.939 1 98.75 100 ILE A O 1
ATOM 798 N N . ILE A 1 101 ? -2.357 -12.055 -2.777 1 98.69 101 ILE A N 1
ATOM 799 C CA . ILE A 1 101 ? -2.312 -12.531 -1.398 1 98.69 101 ILE A CA 1
ATOM 800 C C . ILE A 1 101 ? -2.459 -14.047 -1.37 1 98.69 101 ILE A C 1
ATOM 802 O O . ILE A 1 101 ? -3.449 -14.594 -1.866 1 98.69 101 ILE A O 1
ATOM 806 N N . MET A 1 102 ? -1.505 -14.648 -0.693 1 97.31 102 MET A N 1
ATOM 807 C CA . MET A 1 102 ? -1.431 -16.109 -0.671 1 97.31 102 MET A CA 1
ATOM 808 C C . MET A 1 102 ? -1.594 -16.641 0.749 1 97.31 102 MET A C 1
ATOM 810 O O . MET A 1 102 ? -0.857 -16.234 1.653 1 97.31 102 MET A O 1
ATOM 814 N N . PRO A 1 103 ? -2.57 -17.547 0.9 1 97.12 103 PRO A N 1
ATOM 815 C CA . PRO A 1 103 ? -2.604 -18.297 2.166 1 97.12 103 PRO A CA 1
ATOM 816 C C . PRO A 1 103 ? -1.372 -19.172 2.365 1 97.12 103 PRO A C 1
ATOM 818 O O . PRO A 1 103 ? -0.609 -19.391 1.423 1 97.12 103 PRO A O 1
ATOM 821 N N . GLN A 1 104 ? -1.222 -19.656 3.588 1 96.81 104 GLN A N 1
ATOM 822 C CA . GLN A 1 104 ? -0.014 -20.406 3.938 1 96.81 104 GLN A CA 1
ATOM 823 C C . GLN A 1 104 ? 0.111 -21.672 3.109 1 96.81 104 GLN A C 1
ATOM 825 O O . GLN A 1 104 ? 1.215 -22.062 2.721 1 96.81 104 GLN A O 1
ATOM 830 N N . ASP A 1 105 ? -0.947 -22.359 2.902 1 97.19 105 ASP A N 1
ATOM 831 C CA . ASP A 1 105 ? -0.866 -23.594 2.137 1 97.19 105 ASP A CA 1
ATOM 832 C C . ASP A 1 105 ? -0.403 -23.328 0.707 1 97.19 105 ASP A C 1
ATOM 834 O O . ASP A 1 105 ? 0.336 -24.125 0.129 1 97.19 105 ASP A O 1
ATOM 838 N N . ALA A 1 106 ? -0.818 -22.25 0.064 1 97.31 106 ALA A N 1
ATOM 839 C CA . ALA A 1 106 ? -0.32 -21.891 -1.259 1 97.31 106 ALA A CA 1
ATOM 840 C C . ALA A 1 106 ? 1.185 -21.641 -1.229 1 97.31 106 ALA A C 1
ATOM 842 O O . ALA A 1 106 ? 1.908 -22.047 -2.135 1 97.31 106 ALA A O 1
ATOM 843 N N . VAL A 1 107 ? 1.63 -20.938 -0.231 1 96.81 107 VAL A N 1
ATOM 844 C CA . VAL A 1 107 ? 3.055 -20.672 -0.056 1 96.81 107 VAL A CA 1
ATOM 845 C C . VAL A 1 107 ? 3.807 -22 0.093 1 96.81 107 VAL A C 1
ATOM 847 O O . VAL A 1 107 ? 4.879 -22.172 -0.488 1 96.81 107 VAL A O 1
ATOM 850 N N . ASP A 1 108 ? 3.234 -22.875 0.88 1 97.5 108 ASP A N 1
ATOM 851 C CA . ASP A 1 108 ? 3.828 -24.188 1.063 1 97.5 108 ASP A CA 1
ATOM 852 C C . ASP A 1 108 ? 3.895 -24.953 -0.258 1 97.5 108 ASP A C 1
ATOM 854 O O . ASP A 1 108 ? 4.867 -25.672 -0.524 1 97.5 108 ASP A O 1
ATOM 858 N N . TYR A 1 109 ? 2.883 -24.844 -1.058 1 97.5 109 TYR A N 1
ATOM 859 C CA . TYR A 1 109 ? 2.887 -25.469 -2.377 1 97.5 109 TYR A CA 1
ATOM 860 C C . TYR A 1 109 ? 4.023 -24.922 -3.232 1 97.5 109 TYR A C 1
ATOM 862 O O . TYR A 1 109 ? 4.715 -25.688 -3.914 1 97.5 109 TYR A O 1
ATOM 870 N N . MET A 1 110 ? 4.258 -23.641 -3.246 1 96.75 110 MET A N 1
ATOM 871 C CA . MET A 1 110 ? 5.348 -23.047 -4.016 1 96.75 110 MET A CA 1
ATOM 872 C C . MET A 1 110 ? 6.695 -23.594 -3.551 1 96.75 110 MET A C 1
ATOM 874 O O . MET A 1 110 ? 7.559 -23.906 -4.375 1 96.75 110 MET A O 1
ATOM 878 N N . ASP A 1 111 ? 6.828 -23.688 -2.295 1 96.31 111 ASP A N 1
ATOM 879 C CA . ASP A 1 111 ? 8.055 -24.25 -1.746 1 96.31 111 ASP A CA 1
ATOM 880 C C . ASP A 1 111 ? 8.25 -25.688 -2.209 1 96.31 111 ASP A C 1
ATOM 882 O O . ASP A 1 111 ? 9.352 -26.094 -2.58 1 96.31 111 ASP A O 1
ATOM 886 N N . ALA A 1 112 ? 7.203 -26.453 -2.137 1 97.38 112 ALA A N 1
ATOM 887 C CA . ALA A 1 112 ? 7.246 -27.859 -2.561 1 97.38 112 ALA A CA 1
ATOM 888 C C . ALA A 1 112 ? 7.57 -27.969 -4.047 1 97.38 112 ALA A C 1
ATOM 890 O O . ALA A 1 112 ? 8.305 -28.859 -4.465 1 97.38 112 ALA A O 1
ATOM 891 N N . ILE A 1 113 ? 7.02 -27.109 -4.879 1 97.06 113 ILE A N 1
ATOM 892 C CA . ILE A 1 113 ? 7.281 -27.094 -6.316 1 97.06 113 ILE A CA 1
ATOM 893 C C . ILE A 1 113 ? 8.781 -26.922 -6.562 1 97.06 113 ILE A C 1
ATOM 895 O O . ILE A 1 113 ? 9.359 -27.625 -7.402 1 97.06 113 ILE A O 1
ATOM 899 N N . ARG A 1 114 ? 9.414 -26.094 -5.793 1 95 114 ARG A N 1
ATOM 900 C CA . ARG A 1 114 ? 10.836 -25.812 -5.969 1 95 114 ARG A CA 1
ATOM 901 C C . ARG A 1 114 ? 11.68 -27.047 -5.637 1 95 114 ARG A C 1
ATOM 903 O O . ARG A 1 114 ? 12.773 -27.219 -6.184 1 95 114 ARG A O 1
ATOM 910 N N . LYS A 1 115 ? 11.148 -27.812 -4.789 1 95.62 115 LYS A N 1
ATOM 911 C CA . LYS A 1 115 ? 11.969 -28.875 -4.215 1 95.62 115 LYS A CA 1
ATOM 912 C C . LYS A 1 115 ? 11.672 -30.219 -4.883 1 95.62 115 LYS A C 1
ATOM 914 O O . LYS A 1 115 ? 12.32 -31.219 -4.59 1 95.62 115 LYS A O 1
ATOM 919 N N . THR A 1 116 ? 10.688 -30.281 -5.719 1 96.62 116 THR A N 1
ATOM 920 C CA . THR A 1 116 ? 10.234 -31.547 -6.281 1 96.62 116 THR A CA 1
ATOM 921 C C . THR A 1 116 ? 10.547 -31.625 -7.773 1 96.62 116 THR A C 1
ATOM 923 O O . THR A 1 116 ? 10.312 -30.656 -8.508 1 96.62 116 THR A O 1
ATOM 926 N N . ALA A 1 117 ? 10.953 -32.812 -8.219 1 95.06 117 ALA A N 1
ATOM 927 C CA . ALA A 1 117 ? 11.25 -33 -9.641 1 95.06 117 ALA A CA 1
ATOM 928 C C . ALA A 1 117 ? 9.977 -33.062 -10.469 1 95.06 117 ALA A C 1
ATOM 930 O O . ALA A 1 117 ? 9.047 -33.781 -10.133 1 95.06 117 ALA A O 1
ATOM 931 N N . PRO A 1 118 ? 9.781 -32.344 -11.617 1 91.69 118 PRO A N 1
ATOM 932 C CA . PRO A 1 118 ? 8.539 -32.219 -12.391 1 91.69 118 PRO A CA 1
ATOM 933 C C . PRO A 1 118 ? 8.055 -33.562 -12.938 1 91.69 118 PRO A C 1
ATOM 935 O O . PRO A 1 118 ? 6.852 -33.781 -13.086 1 91.69 118 PRO A O 1
ATOM 938 N N . ASP A 1 119 ? 8.75 -34.531 -13.211 1 91.62 119 ASP A N 1
ATOM 939 C CA . ASP A 1 119 ? 8.328 -35.812 -13.812 1 91.62 119 ASP A CA 1
ATOM 940 C C . ASP A 1 119 ? 8.336 -36.938 -12.773 1 91.62 119 ASP A C 1
ATOM 942 O O . ASP A 1 119 ? 8.266 -38.094 -13.133 1 91.62 119 ASP A O 1
ATOM 946 N N . SER A 1 120 ? 8.266 -36.531 -11.57 1 96 120 SER A N 1
ATOM 947 C CA . SER A 1 120 ? 8.289 -37.562 -10.508 1 96 120 SER A CA 1
ATOM 948 C C . SER A 1 120 ? 6.887 -37.875 -10.031 1 96 120 SER A C 1
ATOM 950 O O . SER A 1 120 ? 5.934 -37.156 -10.32 1 96 120 SER A O 1
ATOM 952 N N . GLU A 1 121 ? 6.746 -39 -9.336 1 96.5 121 GLU A N 1
ATOM 953 C CA . GLU A 1 121 ? 5.492 -39.375 -8.695 1 96.5 121 GLU A CA 1
ATOM 954 C C . GLU A 1 121 ? 5.094 -38.375 -7.617 1 96.5 121 GLU A C 1
ATOM 956 O O . GLU A 1 121 ? 3.914 -38.031 -7.457 1 96.5 121 GLU A O 1
ATOM 961 N N . GLU A 1 122 ? 6.109 -37.875 -6.922 1 96.88 122 GLU A N 1
ATOM 962 C CA . GLU A 1 122 ? 5.883 -36.875 -5.875 1 96.88 122 GLU A CA 1
ATOM 963 C C . GLU A 1 122 ? 5.254 -35.625 -6.441 1 96.88 122 GLU A C 1
ATOM 965 O O . GLU A 1 122 ? 4.367 -35.031 -5.82 1 96.88 122 GLU A O 1
ATOM 970 N N . TYR A 1 123 ? 5.703 -35.25 -7.605 1 97.25 123 TYR A N 1
ATOM 971 C CA . TYR A 1 123 ? 5.152 -34.031 -8.219 1 97.25 123 TYR A CA 1
ATOM 972 C C . TYR A 1 123 ? 3.717 -34.281 -8.672 1 97.25 123 TYR A C 1
ATOM 974 O O . TYR A 1 123 ? 2.881 -33.375 -8.586 1 97.25 123 TYR A O 1
ATOM 982 N N . SER A 1 124 ? 3.387 -35.438 -9.117 1 97.31 124 SER A N 1
ATOM 983 C CA . SER A 1 124 ? 2.021 -35.781 -9.5 1 97.31 124 SER A CA 1
ATOM 984 C C . SER A 1 124 ? 1.066 -35.656 -8.32 1 97.31 124 SER A C 1
ATOM 986 O O . SER A 1 124 ? -0.046 -35.156 -8.461 1 97.31 124 SER A O 1
ATOM 988 N N . LYS A 1 125 ? 1.512 -36.125 -7.227 1 97.88 125 LYS A N 1
ATOM 989 C CA . LYS A 1 125 ? 0.715 -36.031 -6.008 1 97.88 125 LYS A CA 1
ATOM 990 C C . LYS A 1 125 ? 0.534 -34.562 -5.594 1 97.88 125 LYS A C 1
ATOM 992 O O . LYS A 1 125 ? -0.546 -34.188 -5.152 1 97.88 125 LYS A O 1
ATOM 997 N N . LEU A 1 126 ? 1.651 -33.844 -5.719 1 98.19 126 LEU A N 1
ATOM 998 C CA . LEU A 1 126 ? 1.605 -32.438 -5.41 1 98.19 126 LEU A CA 1
ATOM 999 C C . LEU A 1 126 ? 0.598 -31.703 -6.301 1 98.19 126 LEU A C 1
ATOM 1001 O O . LEU A 1 126 ? -0.195 -30.891 -5.82 1 98.19 126 LEU A O 1
ATOM 1005 N N . LYS A 1 127 ? 0.573 -31.969 -7.586 1 97.81 127 LYS A N 1
ATOM 1006 C CA . LYS A 1 127 ? -0.358 -31.359 -8.531 1 97.81 127 LYS A CA 1
ATOM 1007 C C . LYS A 1 127 ? -1.803 -31.703 -8.172 1 97.81 127 LYS A C 1
ATOM 1009 O O . LYS A 1 127 ? -2.689 -30.844 -8.297 1 97.81 127 LYS A O 1
ATOM 1014 N N . LEU A 1 128 ? -2.016 -32.906 -7.789 1 98 128 LEU A N 1
ATOM 1015 C CA . LEU A 1 128 ? -3.357 -33.312 -7.383 1 98 128 LEU A CA 1
ATOM 1016 C C . LEU A 1 128 ? -3.816 -32.5 -6.164 1 98 128 LEU A C 1
ATOM 1018 O O . LEU A 1 128 ? -4.973 -32.094 -6.094 1 98 128 LEU A O 1
ATOM 1022 N N . ALA A 1 129 ? -2.92 -32.375 -5.195 1 97.75 129 ALA A N 1
ATOM 1023 C CA . ALA A 1 129 ? -3.238 -31.594 -4.004 1 97.75 129 ALA A CA 1
ATOM 1024 C C . ALA A 1 129 ? -3.564 -30.156 -4.367 1 97.75 129 ALA A C 1
ATOM 1026 O O . ALA A 1 129 ? -4.535 -29.578 -3.859 1 97.75 129 ALA A O 1
ATOM 1027 N N . MET A 1 130 ? -2.773 -29.562 -5.266 1 97.44 130 MET A N 1
ATOM 1028 C CA . MET A 1 130 ? -3.01 -28.188 -5.723 1 97.44 130 MET A CA 1
ATOM 1029 C C . MET A 1 130 ? -4.336 -28.094 -6.465 1 97.44 130 MET A C 1
ATOM 1031 O O . MET A 1 130 ? -5.059 -27.109 -6.32 1 97.44 130 MET A O 1
ATOM 1035 N N . TYR A 1 131 ? -4.59 -29.094 -7.262 1 97.19 131 TYR A N 1
ATOM 1036 C CA . TYR A 1 131 ? -5.852 -29.141 -7.992 1 97.19 131 TYR A CA 1
ATOM 1037 C C . TYR A 1 131 ? -7.039 -29.109 -7.035 1 97.19 131 TYR A C 1
ATOM 1039 O O . TYR A 1 131 ? -8.016 -28.391 -7.266 1 97.19 131 TYR A O 1
ATOM 1047 N N . ASN A 1 132 ? -6.953 -29.828 -5.996 1 96.94 132 ASN A N 1
ATOM 1048 C CA . ASN A 1 132 ? -8.039 -29.906 -5.027 1 96.94 132 ASN A CA 1
ATOM 1049 C C . ASN A 1 132 ? -8.242 -28.578 -4.301 1 96.94 132 ASN A C 1
ATOM 1051 O O . ASN A 1 132 ? -9.367 -28.234 -3.934 1 96.94 132 ASN A O 1
ATOM 1055 N N . SER A 1 133 ? -7.195 -27.844 -4.113 1 96.44 133 SER A N 1
ATOM 1056 C CA . SER A 1 133 ? -7.254 -26.609 -3.344 1 96.44 133 SER A CA 1
ATOM 1057 C C . SER A 1 133 ? -7.59 -25.422 -4.234 1 96.44 133 SER A C 1
ATOM 1059 O O . SER A 1 133 ? -8.312 -24.516 -3.82 1 96.44 133 SER A O 1
ATOM 1061 N N . TYR A 1 134 ? -7.02 -25.391 -5.484 1 96.75 134 TYR A N 1
ATOM 1062 C CA . TYR A 1 134 ? -7.02 -24.156 -6.27 1 96.75 134 TYR A CA 1
ATOM 1063 C C . TYR A 1 134 ? -7.48 -24.422 -7.699 1 96.75 134 TYR A C 1
ATOM 1065 O O . TYR A 1 134 ? -7.414 -23.547 -8.555 1 96.75 134 TYR A O 1
ATOM 1073 N N . GLY A 1 135 ? -7.922 -25.656 -8.023 1 96.12 135 GLY A N 1
ATOM 1074 C CA . GLY A 1 135 ? -8.422 -25.984 -9.352 1 96.12 135 GLY A CA 1
ATOM 1075 C C . GLY A 1 135 ? -7.332 -26.094 -10.391 1 96.12 135 GLY A C 1
ATOM 1076 O O . GLY A 1 135 ? -6.145 -25.984 -10.07 1 96.12 135 GLY A O 1
ATOM 1077 N N . ARG A 1 136 ? -7.715 -26.297 -11.586 1 96.5 136 ARG A N 1
ATOM 1078 C CA . ARG A 1 136 ? -6.824 -26.578 -12.703 1 96.5 136 ARG A CA 1
ATOM 1079 C C . ARG A 1 136 ? -5.98 -25.375 -13.062 1 96.5 136 ARG A C 1
ATOM 1081 O O . ARG A 1 136 ? -4.793 -25.5 -13.375 1 96.5 136 ARG A O 1
ATOM 1088 N N . TYR A 1 137 ? -6.559 -24.234 -12.93 1 97.06 137 TYR A N 1
ATOM 1089 C CA . TYR A 1 137 ? -5.902 -23.062 -13.484 1 97.06 137 TYR A CA 1
ATOM 1090 C C . TYR A 1 137 ? -5.02 -22.391 -12.438 1 97.06 137 TYR A C 1
ATOM 1092 O O . TYR A 1 137 ? -4.156 -21.578 -12.773 1 97.06 137 TYR A O 1
ATOM 1100 N N . GLY A 1 138 ? -5.207 -22.797 -11.133 1 97.5 138 GLY A N 1
ATOM 1101 C CA . GLY A 1 138 ? -4.312 -22.312 -10.094 1 97.5 138 GLY A CA 1
ATOM 1102 C C . GLY A 1 138 ? -2.918 -22.906 -10.18 1 97.5 138 GLY A C 1
ATOM 1103 O O . GLY A 1 138 ? -1.947 -22.297 -9.742 1 97.5 138 GLY A O 1
ATOM 1104 N N . ILE A 1 139 ? -2.803 -24.031 -10.805 1 97.12 139 ILE A N 1
ATOM 1105 C CA . ILE A 1 139 ? -1.557 -24.797 -10.82 1 97.12 139 ILE A CA 1
ATOM 1106 C C . ILE A 1 139 ? -0.499 -24.031 -11.617 1 97.12 139 ILE A C 1
ATOM 1108 O O . ILE A 1 139 ? 0.581 -23.734 -11.094 1 97.12 139 ILE A O 1
ATOM 1112 N N . PRO A 1 140 ? -0.804 -23.609 -12.875 1 97.19 140 PRO A N 1
ATOM 1113 C CA . PRO A 1 140 ? 0.241 -22.891 -13.617 1 97.19 140 PRO A CA 1
ATOM 1114 C C . PRO A 1 140 ? 0.635 -21.578 -12.969 1 97.19 140 PRO A C 1
ATOM 1116 O O . PRO A 1 140 ? 1.782 -21.141 -13.094 1 97.19 140 PRO A O 1
ATOM 1119 N N . VAL A 1 141 ? -0.204 -20.891 -12.258 1 97.12 141 VAL A N 1
ATOM 1120 C CA . VAL A 1 141 ? 0.116 -19.656 -11.562 1 97.12 141 VAL A CA 1
ATOM 1121 C C . VAL A 1 141 ? 1.118 -19.922 -10.445 1 97.12 141 VAL A C 1
ATOM 1123 O O . VAL A 1 141 ? 2.166 -19.281 -10.367 1 97.12 141 VAL A O 1
ATOM 1126 N N . LEU A 1 142 ? 0.801 -20.922 -9.594 1 97.19 142 LEU A N 1
ATOM 1127 C CA . LEU A 1 142 ? 1.69 -21.266 -8.492 1 97.19 142 LEU A CA 1
ATOM 1128 C C . LEU A 1 142 ? 3.049 -21.719 -9 1 97.19 142 LEU A C 1
ATOM 1130 O O . LEU A 1 142 ? 4.086 -21.375 -8.43 1 97.19 142 LEU A O 1
ATOM 1134 N N . GLU A 1 143 ? 3.053 -22.453 -10.102 1 96.75 143 GLU A N 1
ATOM 1135 C CA . GLU A 1 143 ? 4.297 -22.906 -10.711 1 96.75 143 GLU A CA 1
ATOM 1136 C C . GLU A 1 143 ? 5.133 -21.719 -11.203 1 96.75 143 GLU A C 1
ATOM 1138 O O . GLU A 1 143 ? 6.348 -21.688 -11 1 96.75 143 GLU A O 1
ATOM 1143 N N . THR A 1 144 ? 4.473 -20.828 -11.859 1 96.62 144 THR A N 1
ATOM 1144 C CA . THR A 1 144 ? 5.168 -19.672 -12.398 1 96.62 144 THR A CA 1
ATOM 1145 C C . THR A 1 144 ? 5.742 -18.812 -11.273 1 96.62 144 THR A C 1
ATOM 1147 O O . THR A 1 144 ? 6.914 -18.422 -11.32 1 96.62 144 THR A O 1
ATOM 1150 N N . LEU A 1 145 ? 4.973 -18.594 -10.234 1 96 145 LEU A N 1
ATOM 1151 C CA . LEU A 1 145 ? 5.383 -17.719 -9.141 1 96 145 LEU A CA 1
ATOM 1152 C C . LEU A 1 145 ? 6.48 -18.359 -8.305 1 96 145 LEU A C 1
ATOM 1154 O O . LEU A 1 145 ? 7.363 -17.672 -7.781 1 96 145 LEU A O 1
ATOM 1158 N N . ALA A 1 146 ? 6.477 -19.656 -8.219 1 95.94 146 ALA A N 1
ATOM 1159 C CA . ALA A 1 146 ? 7.445 -20.391 -7.414 1 95.94 146 ALA A CA 1
ATOM 1160 C C . ALA A 1 146 ? 8.867 -20.156 -7.914 1 95.94 146 ALA A C 1
ATOM 1162 O O . ALA A 1 146 ? 9.82 -20.219 -7.133 1 95.94 146 ALA A O 1
ATOM 1163 N N . PHE A 1 147 ? 8.969 -19.766 -9.141 1 93.44 147 PHE A N 1
ATOM 1164 C CA . PHE A 1 147 ? 10.312 -19.719 -9.703 1 93.44 147 PHE A CA 1
ATOM 1165 C C . PHE A 1 147 ? 10.719 -18.297 -10.031 1 93.44 147 PHE A C 1
ATOM 1167 O O . PHE A 1 147 ? 11.742 -18.062 -10.672 1 93.44 147 PHE A O 1
ATOM 1174 N N . LEU A 1 148 ? 9.906 -17.375 -9.672 1 91.31 148 LEU A N 1
ATOM 1175 C CA . LEU A 1 148 ? 10.328 -15.984 -9.836 1 91.31 148 LEU A CA 1
ATOM 1176 C C . LEU A 1 148 ? 11.539 -15.68 -8.961 1 91.31 148 LEU A C 1
ATOM 1178 O O . LEU A 1 148 ? 11.664 -16.219 -7.859 1 91.31 148 LEU A O 1
ATOM 1182 N N . PRO A 1 149 ? 12.344 -14.836 -9.508 1 80 149 PRO A N 1
ATOM 1183 C CA . PRO A 1 149 ? 13.477 -14.438 -8.672 1 80 149 PRO A CA 1
ATOM 1184 C C . PRO A 1 149 ? 13.039 -13.805 -7.352 1 80 149 PRO A C 1
ATOM 1186 O O . PRO A 1 149 ? 12.094 -13.016 -7.324 1 80 149 PRO A O 1
ATOM 1189 N N . LEU A 1 150 ? 13.633 -14.195 -6.207 1 69.38 150 LEU A N 1
ATOM 1190 C CA . LEU A 1 150 ? 13.43 -13.703 -4.848 1 69.38 150 LEU A CA 1
ATOM 1191 C C . LEU A 1 150 ? 12.078 -14.164 -4.301 1 69.38 150 LEU A C 1
ATOM 1193 O O . LEU A 1 150 ? 11.648 -13.703 -3.24 1 69.38 150 LEU A O 1
ATOM 1197 N N . ALA A 1 151 ? 11.406 -14.93 -5.066 1 68.06 151 ALA A N 1
ATOM 1198 C CA . ALA A 1 151 ? 10.148 -15.484 -4.566 1 68.06 151 ALA A CA 1
ATOM 1199 C C . ALA A 1 151 ? 10.406 -16.516 -3.465 1 68.06 151 ALA A C 1
ATOM 1201 O O . ALA A 1 151 ? 9.484 -17.203 -3.025 1 68.06 151 ALA A O 1
ATOM 1202 N N . LYS A 1 152 ? 11.555 -16.391 -2.697 1 59.75 152 LYS A N 1
ATOM 1203 C CA . LYS A 1 152 ? 11.836 -17.422 -1.709 1 59.75 152 LYS A CA 1
ATOM 1204 C C . LYS A 1 152 ? 11.031 -17.203 -0.433 1 59.75 152 LYS A C 1
ATOM 1206 O O . LYS A 1 152 ? 10.719 -16.062 -0.081 1 59.75 152 LYS A O 1
ATOM 1211 N N . MET B 1 1 ? -5.637 14.523 -5.543 1 96.44 1 MET B N 1
ATOM 1212 C CA . MET B 1 1 ? -5.262 13.992 -4.234 1 96.44 1 MET B CA 1
ATOM 1213 C C . MET B 1 1 ? -3.949 13.219 -4.312 1 96.44 1 MET B C 1
ATOM 1215 O O . MET B 1 1 ? -3.551 12.773 -5.387 1 96.44 1 MET B O 1
ATOM 1219 N N . ARG B 1 2 ? -3.268 13.289 -3.248 1 97.06 2 ARG B N 1
ATOM 1220 C CA . ARG B 1 2 ? -2.035 12.523 -3.117 1 97.06 2 ARG B CA 1
ATOM 1221 C C . ARG B 1 2 ? -1.972 11.812 -1.769 1 97.06 2 ARG B C 1
ATOM 1223 O O . ARG B 1 2 ? -2.486 12.32 -0.77 1 97.06 2 ARG B O 1
ATOM 1230 N N . LEU B 1 3 ? -1.371 10.664 -1.848 1 98.44 3 LEU B N 1
ATOM 1231 C CA . LEU B 1 3 ? -1.021 10.008 -0.59 1 98.44 3 LEU B CA 1
ATOM 1232 C C . LEU B 1 3 ? 0.409 10.352 -0.183 1 98.44 3 LEU B C 1
ATOM 1234 O O . LEU B 1 3 ? 1.345 10.141 -0.957 1 98.44 3 LEU B O 1
ATOM 1238 N N . TYR B 1 4 ? 0.591 10.969 0.991 1 98 4 TYR B N 1
ATOM 1239 C CA . TYR B 1 4 ? 1.898 11.164 1.606 1 98 4 TYR B CA 1
ATOM 1240 C C . TYR B 1 4 ? 2.195 10.062 2.621 1 98 4 TYR B C 1
ATOM 1242 O O . TYR B 1 4 ? 1.437 9.875 3.574 1 98 4 TYR B O 1
ATOM 1250 N N . SER B 1 5 ? 3.217 9.367 2.373 1 98.31 5 SER B N 1
ATOM 1251 C CA . SER B 1 5 ? 3.715 8.398 3.35 1 98.31 5 SER B CA 1
ATOM 1252 C C . SER B 1 5 ? 4.961 8.922 4.055 1 98.31 5 SER B C 1
ATOM 1254 O O . SER B 1 5 ? 6.008 9.102 3.43 1 98.31 5 SER B O 1
ATOM 1256 N N . ILE B 1 6 ? 4.836 9.203 5.316 1 98 6 ILE B N 1
ATOM 1257 C CA . ILE B 1 6 ? 5.938 9.641 6.164 1 98 6 ILE B CA 1
ATOM 1258 C C . ILE B 1 6 ? 6.633 8.422 6.773 1 98 6 ILE B C 1
ATOM 1260 O O . ILE B 1 6 ? 6.074 7.758 7.652 1 98 6 ILE B O 1
ATOM 1264 N N . THR B 1 7 ? 7.812 8.156 6.34 1 97.62 7 THR B N 1
ATOM 1265 C CA . THR B 1 7 ? 8.477 6.934 6.781 1 97.62 7 THR B CA 1
ATOM 1266 C C . THR B 1 7 ? 9.656 7.258 7.691 1 97.62 7 THR B C 1
ATOM 1268 O O . THR B 1 7 ? 10.234 8.336 7.602 1 97.62 7 THR B O 1
ATOM 1271 N N . ASN B 1 8 ? 9.914 6.312 8.594 1 95.75 8 ASN B N 1
ATOM 1272 C CA . ASN B 1 8 ? 11.133 6.375 9.391 1 95.75 8 ASN B CA 1
ATOM 1273 C C . ASN B 1 8 ? 12.383 6.395 8.508 1 95.75 8 ASN B C 1
ATOM 1275 O O . ASN B 1 8 ? 12.461 5.66 7.523 1 95.75 8 ASN B O 1
ATOM 1279 N N . MET B 1 9 ? 13.359 7.215 8.828 1 92.12 9 MET B N 1
ATOM 1280 C CA . MET B 1 9 ? 14.523 7.434 7.973 1 92.12 9 MET B CA 1
ATOM 1281 C C . MET B 1 9 ? 15.328 6.152 7.812 1 92.12 9 MET B C 1
ATOM 1283 O O . MET B 1 9 ? 16.109 6.023 6.871 1 92.12 9 MET B O 1
ATOM 1287 N N . TYR B 1 10 ? 15.188 5.242 8.703 1 90.38 10 TYR B N 1
ATOM 1288 C CA . TYR B 1 10 ? 15.953 4.004 8.625 1 90.38 10 TYR B CA 1
ATOM 1289 C C . TYR B 1 10 ? 15.281 3.004 7.691 1 90.38 10 TYR B C 1
ATOM 1291 O O . TYR B 1 10 ? 15.859 1.958 7.375 1 90.38 10 TYR B O 1
ATOM 1299 N N . MET B 1 11 ? 14.023 3.309 7.371 1 90.62 11 MET B N 1
ATOM 1300 C CA . MET B 1 11 ? 13.398 2.559 6.289 1 90.62 11 MET B CA 1
ATOM 1301 C C . MET B 1 11 ? 13.844 3.09 4.93 1 90.62 11 MET B C 1
ATOM 1303 O O . MET B 1 11 ? 13.57 4.238 4.586 1 90.62 11 MET B O 1
ATOM 1307 N N . ALA B 1 12 ? 14.672 2.326 4.227 1 88.44 12 ALA B N 1
ATOM 1308 C CA . ALA B 1 12 ? 15.203 2.84 2.967 1 88.44 12 ALA B CA 1
ATOM 1309 C C . ALA B 1 12 ? 14.891 1.893 1.812 1 88.44 12 ALA B C 1
ATOM 1311 O O . ALA B 1 12 ? 14.516 0.737 2.031 1 88.44 12 ALA B O 1
ATOM 1312 N N . GLY B 1 13 ? 14.93 2.531 0.611 1 93.56 13 GLY B N 1
ATOM 1313 C CA . GLY B 1 13 ? 14.719 1.729 -0.584 1 93.56 13 GLY B CA 1
ATOM 1314 C C . GLY B 1 13 ? 13.359 1.058 -0.626 1 93.56 13 GLY B C 1
ATOM 1315 O O . GLY B 1 13 ? 12.336 1.711 -0.43 1 93.56 13 GLY B O 1
ATOM 1316 N N . VAL B 1 14 ? 13.305 -0.182 -0.943 1 95.38 14 VAL B N 1
ATOM 1317 C CA . VAL B 1 14 ? 12.062 -0.923 -1.155 1 95.38 14 VAL B CA 1
ATOM 1318 C C . VAL B 1 14 ? 11.281 -1.013 0.155 1 95.38 14 VAL B C 1
ATOM 1320 O O . VAL B 1 14 ? 10.047 -1.025 0.152 1 95.38 14 VAL B O 1
ATOM 1323 N N . HIS B 1 15 ? 11.922 -1.032 1.25 1 96.06 15 HIS B N 1
ATOM 1324 C CA . HIS B 1 15 ? 11.258 -1.156 2.543 1 96.06 15 HIS B CA 1
ATOM 1325 C C . HIS B 1 15 ? 10.414 0.076 2.848 1 96.06 15 HIS B C 1
ATOM 1327 O O . HIS B 1 15 ? 9.336 -0.035 3.445 1 96.06 15 HIS B O 1
ATOM 1333 N N . ALA B 1 16 ? 10.93 1.272 2.467 1 97.12 16 ALA B N 1
ATOM 1334 C CA . ALA B 1 16 ? 10.102 2.469 2.633 1 97.12 16 ALA B CA 1
ATOM 1335 C C . ALA B 1 16 ? 8.781 2.334 1.883 1 97.12 16 ALA B C 1
ATOM 1337 O O . ALA B 1 16 ? 7.73 2.729 2.391 1 97.12 16 ALA B O 1
ATOM 1338 N N . GLY B 1 17 ? 8.828 1.762 0.723 1 97.81 17 GLY B N 1
ATOM 1339 C CA . GLY B 1 17 ? 7.625 1.523 -0.057 1 97.81 17 GLY B CA 1
ATOM 1340 C C . GLY B 1 17 ? 6.723 0.468 0.549 1 97.81 17 GLY B C 1
ATOM 1341 O O . GLY B 1 17 ? 5.5 0.623 0.562 1 97.81 17 GLY B O 1
ATOM 1342 N N . ILE B 1 18 ? 7.312 -0.578 1.048 1 98.06 18 ILE B N 1
ATOM 1343 C CA . ILE B 1 18 ? 6.539 -1.637 1.688 1 98.06 18 ILE B CA 1
ATOM 1344 C C . ILE B 1 18 ? 5.844 -1.088 2.932 1 98.06 18 ILE B C 1
ATOM 1346 O O . ILE B 1 18 ? 4.68 -1.399 3.189 1 98.06 18 ILE B O 1
ATOM 1350 N N . GLN B 1 19 ? 6.586 -0.298 3.717 1 98.38 19 GLN B N 1
ATOM 1351 C CA . GLN B 1 19 ? 5.969 0.325 4.883 1 98.38 19 GLN B CA 1
ATOM 1352 C C . GLN B 1 19 ? 4.812 1.235 4.473 1 98.38 19 GLN B C 1
ATOM 1354 O O . GLN B 1 19 ? 3.807 1.325 5.18 1 98.38 19 GLN B O 1
ATOM 1359 N N . THR B 1 20 ? 4.926 1.932 3.34 1 98.56 20 THR B N 1
ATOM 1360 C CA . THR B 1 20 ? 3.846 2.732 2.773 1 98.56 20 THR B CA 1
ATOM 1361 C C . THR B 1 20 ? 2.645 1.854 2.43 1 98.56 20 THR B C 1
ATOM 1363 O O . THR B 1 20 ? 1.503 2.211 2.727 1 98.56 20 THR B O 1
ATOM 1366 N N . GLN B 1 21 ? 2.908 0.697 1.825 1 98.75 21 GLN B N 1
ATOM 1367 C CA . GLN B 1 21 ? 1.855 -0.271 1.537 1 98.75 21 GLN B CA 1
ATOM 1368 C C . GLN B 1 21 ? 1.132 -0.693 2.812 1 98.75 21 GLN B C 1
ATOM 1370 O O . GLN B 1 21 ? -0.1 -0.73 2.85 1 98.75 21 GLN B O 1
ATOM 1375 N N . HIS B 1 22 ? 1.834 -0.926 3.852 1 98.75 22 HIS B N 1
ATOM 1376 C CA . HIS B 1 22 ? 1.243 -1.374 5.105 1 98.75 22 HIS B CA 1
ATOM 1377 C C . HIS B 1 22 ? 0.398 -0.275 5.742 1 98.75 22 HIS B C 1
ATOM 1379 O O . HIS B 1 22 ? -0.735 -0.521 6.16 1 98.75 22 HIS B O 1
ATOM 1385 N N . SER B 1 23 ? 0.922 0.935 5.793 1 98.81 23 SER B N 1
ATOM 1386 C CA . SER B 1 23 ? 0.151 2.008 6.414 1 98.81 23 SER B CA 1
ATOM 1387 C C . SER B 1 23 ? -1.086 2.348 5.59 1 98.81 23 SER B C 1
ATOM 1389 O O . SER B 1 23 ? -2.123 2.719 6.141 1 98.81 23 SER B O 1
ATOM 1391 N N . THR B 1 24 ? -1.003 2.225 4.246 1 98.69 24 THR B N 1
ATOM 1392 C CA . THR B 1 24 ? -2.189 2.379 3.414 1 98.69 24 THR B CA 1
ATOM 1393 C C . THR B 1 24 ? -3.227 1.312 3.744 1 98.69 24 THR B C 1
ATOM 1395 O O . THR B 1 24 ? -4.414 1.613 3.877 1 98.69 24 THR B O 1
ATOM 1398 N N . GLY B 1 25 ? -2.77 0.033 3.889 1 98.44 25 GLY B N 1
ATOM 1399 C CA . GLY B 1 25 ? -3.676 -1.026 4.305 1 98.44 25 GLY B CA 1
ATOM 1400 C C . GLY B 1 25 ? -4.363 -0.739 5.625 1 98.44 25 GLY B C 1
ATOM 1401 O O . GLY B 1 25 ? -5.555 -1.013 5.785 1 98.44 25 GLY B O 1
ATOM 1402 N N . GLU B 1 26 ? -3.619 -0.167 6.57 1 98.62 26 GLU B N 1
ATOM 1403 C CA . GLU B 1 26 ? -4.168 0.158 7.883 1 98.62 26 GLU B CA 1
ATOM 1404 C C . GLU B 1 26 ? -5.32 1.151 7.77 1 98.62 26 GLU B C 1
ATOM 1406 O O . GLU B 1 26 ? -6.242 1.139 8.586 1 98.62 26 GLU B O 1
ATOM 1411 N N . MET B 1 27 ? -5.316 2.057 6.73 1 98.19 27 MET B N 1
ATOM 1412 C CA . MET B 1 27 ? -6.406 3.014 6.562 1 98.19 27 MET B CA 1
ATOM 1413 C C . MET B 1 27 ? -7.73 2.295 6.328 1 98.19 27 MET B C 1
ATOM 1415 O O . MET B 1 27 ? -8.773 2.74 6.805 1 98.19 27 MET B O 1
ATOM 1419 N N . PHE B 1 28 ? -7.645 1.184 5.621 1 97.06 28 PHE B N 1
ATOM 1420 C CA . PHE B 1 28 ? -8.859 0.442 5.328 1 97.06 28 PHE B CA 1
ATOM 1421 C C . PHE B 1 28 ? -9.391 -0.249 6.578 1 97.06 28 PHE B C 1
ATOM 1423 O O . PHE B 1 28 ? -10.602 -0.451 6.719 1 97.06 28 PHE B O 1
ATOM 1430 N N . LEU B 1 29 ? -8.492 -0.662 7.477 1 97.56 29 LEU B N 1
ATOM 1431 C CA . LEU B 1 29 ? -8.922 -1.229 8.75 1 97.56 29 LEU B CA 1
ATOM 1432 C C . LEU B 1 29 ? -9.523 -0.154 9.648 1 97.56 29 LEU B C 1
ATOM 1434 O O . LEU B 1 29 ? -10.508 -0.399 10.344 1 97.56 29 LEU B O 1
ATOM 1438 N N . LYS B 1 30 ? -8.945 1.006 9.586 1 97.88 30 LYS B N 1
ATOM 1439 C CA . LYS B 1 30 ? -9.297 2.107 10.477 1 97.88 30 LYS B CA 1
ATOM 1440 C C . LYS B 1 30 ? -10.617 2.744 10.07 1 97.88 30 LYS B C 1
ATOM 1442 O O . LYS B 1 30 ? -11.398 3.172 10.922 1 97.88 30 LYS B O 1
ATOM 1447 N N . TYR B 1 31 ? -10.836 2.814 8.734 1 96.88 31 TYR B N 1
ATOM 1448 C CA . TYR B 1 31 ? -12 3.541 8.242 1 96.88 31 TYR B CA 1
ATOM 1449 C C . TYR B 1 31 ? -12.93 2.615 7.469 1 96.88 31 TYR B C 1
ATOM 1451 O O . TYR B 1 31 ? -12.758 2.408 6.266 1 96.88 31 TYR B O 1
ATOM 1459 N N . PRO B 1 32 ? -13.992 2.174 8.117 1 92.12 32 PRO B N 1
ATOM 1460 C CA . PRO B 1 32 ? -14.969 1.338 7.414 1 92.12 32 PRO B CA 1
ATOM 1461 C C . PRO B 1 32 ? -15.75 2.109 6.355 1 92.12 32 PRO B C 1
ATOM 1463 O O . PRO B 1 32 ? -15.617 3.33 6.246 1 92.12 32 PRO B O 1
ATOM 1466 N N . HIS B 1 33 ? -16.531 1.373 5.625 1 91.38 33 HIS B N 1
ATOM 1467 C CA . HIS B 1 33 ? -17.188 1.893 4.434 1 91.38 33 HIS B CA 1
ATOM 1468 C C . HIS B 1 33 ? -18.156 3.008 4.789 1 91.38 33 HIS B C 1
ATOM 1470 O O . HIS B 1 33 ? -18.547 3.795 3.924 1 91.38 33 HIS B O 1
ATOM 1476 N N . THR B 1 34 ? -18.531 3.146 6.027 1 91.38 34 THR B N 1
ATOM 1477 C CA . THR B 1 34 ? -19.547 4.113 6.434 1 91.38 34 THR B CA 1
ATOM 1478 C C . THR B 1 34 ? -18.906 5.461 6.762 1 91.38 34 THR B C 1
ATOM 1480 O O . THR B 1 34 ? -19.594 6.449 6.984 1 91.38 34 THR B O 1
ATOM 1483 N N . THR B 1 35 ? -17.578 5.602 6.809 1 93.69 35 THR B N 1
ATOM 1484 C CA . THR B 1 35 ? -16.922 6.832 7.211 1 93.69 35 THR B CA 1
ATOM 1485 C C . THR B 1 35 ? -16.609 7.703 5.996 1 93.69 35 THR B C 1
ATOM 1487 O O . THR B 1 35 ? -16.344 7.188 4.91 1 93.69 35 THR B O 1
ATOM 1490 N N . PRO B 1 36 ? -16.719 8.992 6.191 1 95 36 PRO B N 1
ATOM 1491 C CA . PRO B 1 36 ? -16.328 9.867 5.082 1 95 36 PRO B CA 1
ATOM 1492 C C . PRO B 1 36 ? -14.875 9.656 4.641 1 95 36 PRO B C 1
ATOM 1494 O O . PRO B 1 36 ? -14.555 9.812 3.461 1 95 36 PRO B O 1
ATOM 1497 N N . GLN B 1 37 ? -14.031 9.281 5.523 1 96.81 37 GLN B N 1
ATOM 1498 C CA . GLN B 1 37 ? -12.633 9.008 5.215 1 96.81 37 GLN B CA 1
ATOM 1499 C C . GLN B 1 37 ? -12.508 7.852 4.227 1 96.81 37 GLN B C 1
ATOM 1501 O O . GLN B 1 37 ? -11.664 7.883 3.328 1 96.81 37 GLN B O 1
ATOM 1506 N N . HIS B 1 38 ? -13.359 6.902 4.371 1 96.31 38 HIS B N 1
ATOM 1507 C CA . HIS B 1 38 ? -13.328 5.777 3.443 1 96.31 38 HIS B CA 1
ATOM 1508 C C . HIS B 1 38 ? -13.602 6.234 2.014 1 96.31 38 HIS B C 1
ATOM 1510 O O . HIS B 1 38 ? -12.922 5.801 1.08 1 96.31 38 HIS B O 1
ATOM 1516 N N . SER B 1 39 ? -14.586 7.09 1.865 1 96.38 39 SER B N 1
ATOM 1517 C CA . SER B 1 39 ? -14.906 7.617 0.542 1 96.38 39 SER B CA 1
ATOM 1518 C C . SER B 1 39 ? -13.711 8.352 -0.058 1 96.38 39 SER B C 1
ATOM 1520 O O . SER B 1 39 ? -13.453 8.258 -1.26 1 96.38 39 SER B O 1
ATOM 1522 N N . THR B 1 40 ? -13.016 9.039 0.737 1 97.38 40 THR B N 1
ATOM 1523 C CA . THR B 1 40 ? -11.82 9.75 0.29 1 97.38 40 THR B CA 1
ATOM 1524 C C . THR B 1 40 ? -10.742 8.773 -0.153 1 97.38 40 THR B C 1
ATOM 1526 O O . THR B 1 40 ? -10.094 8.969 -1.187 1 97.38 40 THR B O 1
ATOM 1529 N N . ILE B 1 41 ? -10.547 7.695 0.609 1 98.06 41 ILE B N 1
ATOM 1530 C CA . ILE B 1 41 ? -9.57 6.668 0.26 1 98.06 41 ILE B CA 1
ATOM 1531 C C . ILE B 1 41 ? -9.922 6.07 -1.103 1 98.06 41 ILE B C 1
ATOM 1533 O O . ILE B 1 41 ? -9.055 5.977 -1.981 1 98.06 41 ILE B O 1
ATOM 1537 N N . MET B 1 42 ? -11.172 5.781 -1.304 1 97.56 42 MET B N 1
ATOM 1538 C CA . MET B 1 42 ? -11.609 5.156 -2.549 1 97.56 42 MET B CA 1
ATOM 1539 C C . MET B 1 42 ? -11.453 6.117 -3.725 1 97.56 42 MET B C 1
ATOM 1541 O O . MET B 1 42 ? -11.078 5.699 -4.824 1 97.56 42 MET B O 1
ATOM 1545 N N . THR B 1 43 ? -11.789 7.336 -3.525 1 98.12 43 THR B N 1
ATOM 1546 C CA . THR B 1 43 ? -11.625 8.344 -4.566 1 98.12 43 THR B CA 1
ATOM 1547 C C . THR B 1 43 ? -10.156 8.461 -4.984 1 98.12 43 THR B C 1
ATOM 1549 O O . THR B 1 43 ? -9.852 8.516 -6.176 1 98.12 43 THR B O 1
ATOM 1552 N N . TYR B 1 44 ? -9.297 8.469 -4.016 1 98.5 44 TYR B N 1
ATOM 1553 C CA . TYR B 1 44 ? -7.871 8.492 -4.301 1 98.5 44 TYR B CA 1
ATOM 1554 C C . TYR B 1 44 ? -7.457 7.289 -5.137 1 98.5 44 TYR B C 1
ATOM 1556 O O . TYR B 1 44 ? -6.758 7.434 -6.145 1 98.5 44 TYR B O 1
ATOM 1564 N N . LEU B 1 45 ? -7.879 6.09 -4.75 1 97.75 45 LEU B N 1
ATOM 1565 C CA . LEU B 1 45 ? -7.492 4.848 -5.414 1 97.75 45 LEU B CA 1
ATOM 1566 C C . LEU B 1 45 ? -8.023 4.805 -6.844 1 97.75 45 LEU B 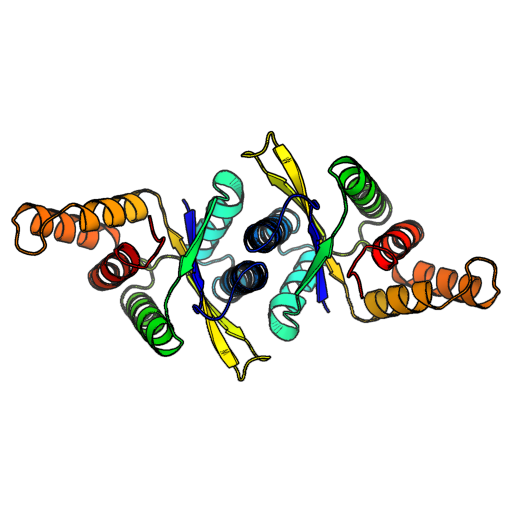C 1
ATOM 1568 O O . LEU B 1 45 ? -7.371 4.262 -7.734 1 97.75 45 LEU B O 1
ATOM 1572 N N . GLN B 1 46 ? -9.133 5.371 -7.012 1 97.25 46 GLN B N 1
ATOM 1573 C CA . GLN B 1 46 ? -9.805 5.242 -8.297 1 97.25 46 GLN B CA 1
ATOM 1574 C C . GLN B 1 46 ? -9.289 6.273 -9.297 1 97.25 46 GLN B C 1
ATOM 1576 O O . GLN B 1 46 ? -9.086 5.965 -10.469 1 97.25 46 GLN B O 1
ATOM 1581 N N . PHE B 1 47 ? -8.914 7.484 -8.828 1 96.69 47 PHE B N 1
ATOM 1582 C CA . PHE B 1 47 ? -8.797 8.562 -9.805 1 96.69 47 PHE B CA 1
ATOM 1583 C C . PHE B 1 47 ? -7.434 9.227 -9.711 1 96.69 47 PHE B C 1
ATOM 1585 O O . PHE B 1 47 ? -7 9.898 -10.656 1 96.69 47 PHE B O 1
ATOM 1592 N N . HIS B 1 48 ? -6.684 9.18 -8.617 1 95.75 48 HIS B N 1
ATOM 1593 C CA . HIS B 1 48 ? -5.5 10.016 -8.453 1 95.75 48 HIS B CA 1
ATOM 1594 C C . HIS B 1 48 ? -4.234 9.164 -8.359 1 95.75 48 HIS B C 1
ATOM 1596 O O . HIS B 1 48 ? -3.303 9.344 -9.148 1 95.75 48 HIS B O 1
ATOM 1602 N N . LYS B 1 49 ? -4.078 8.289 -7.496 1 95.5 49 LYS B N 1
ATOM 1603 C CA . LYS B 1 49 ? -3.086 7.219 -7.383 1 95.5 49 LYS B CA 1
ATOM 1604 C C . LYS B 1 49 ? -1.669 7.789 -7.344 1 95.5 49 LYS B C 1
ATOM 1606 O O . LYS B 1 49 ? -0.738 7.184 -7.879 1 95.5 49 LYS B O 1
ATOM 1611 N N . THR B 1 50 ? -1.439 9.047 -6.949 1 96.81 50 THR B N 1
ATOM 1612 C CA . THR B 1 50 ? -0.109 9.594 -6.723 1 96.81 50 THR B CA 1
ATOM 1613 C C . THR B 1 50 ? 0.329 9.375 -5.277 1 96.81 50 THR B C 1
ATOM 1615 O O . THR B 1 50 ? -0.402 9.703 -4.344 1 96.81 50 THR B O 1
ATOM 1618 N N . THR B 1 51 ? 1.487 8.758 -5.09 1 97.56 51 THR B N 1
ATOM 1619 C CA . THR B 1 51 ? 2.055 8.5 -3.77 1 97.56 51 THR B CA 1
ATOM 1620 C C . THR B 1 51 ? 3.43 9.148 -3.639 1 97.56 51 THR B C 1
ATOM 1622 O O . THR B 1 51 ? 4.277 9.008 -4.523 1 97.56 51 THR B O 1
ATOM 1625 N N . ILE B 1 52 ? 3.576 9.914 -2.598 1 96.56 52 ILE B N 1
ATOM 1626 C CA . ILE B 1 52 ? 4.836 10.57 -2.266 1 96.56 52 ILE B CA 1
ATOM 1627 C C . ILE B 1 52 ? 5.387 10 -0.96 1 96.56 52 ILE B C 1
ATOM 1629 O O . ILE B 1 52 ? 4.707 10.023 0.07 1 96.56 52 ILE B O 1
ATOM 1633 N N . VAL B 1 53 ? 6.578 9.461 -0.988 1 96.75 53 VAL B N 1
ATOM 1634 C CA . VAL B 1 53 ? 7.234 8.953 0.212 1 96.75 53 VAL B CA 1
ATOM 1635 C C . VAL B 1 53 ? 8.242 9.977 0.724 1 96.75 53 VAL B C 1
ATOM 1637 O O . VAL B 1 53 ? 9.156 10.375 -0.002 1 96.75 53 VAL B O 1
ATOM 1640 N N . VAL B 1 54 ? 8 10.422 1.909 1 95.69 54 VAL B N 1
ATOM 1641 C CA . VAL B 1 54 ? 8.844 11.477 2.465 1 95.69 54 VAL B CA 1
ATOM 1642 C C . VAL B 1 54 ? 9.555 10.961 3.713 1 95.69 54 VAL B C 1
ATOM 1644 O O . VAL B 1 54 ? 9.07 10.047 4.383 1 95.69 54 VAL B O 1
ATOM 1647 N N . ASN B 1 55 ? 10.664 11.539 3.984 1 94.06 55 ASN B N 1
ATOM 1648 C CA . ASN B 1 55 ? 11.445 11.211 5.176 1 94.06 55 ASN B CA 1
ATOM 1649 C C . ASN B 1 55 ? 10.914 11.945 6.406 1 94.06 55 ASN B C 1
ATOM 1651 O O . ASN B 1 55 ? 11.008 13.172 6.488 1 94.06 55 ASN B O 1
ATOM 1655 N N . GLY B 1 56 ? 10.461 11.141 7.422 1 95.12 56 GLY B N 1
ATOM 1656 C CA . GLY B 1 56 ? 9.867 11.711 8.617 1 95.12 56 GLY B CA 1
ATOM 1657 C C . GLY B 1 56 ? 10.844 11.812 9.781 1 95.12 56 GLY B C 1
ATOM 1658 O O . GLY B 1 56 ? 10.469 12.211 10.883 1 95.12 56 GLY B O 1
ATOM 1659 N N . GLY B 1 57 ? 12.055 11.414 9.5 1 93.56 57 GLY B N 1
ATOM 1660 C CA . GLY B 1 57 ? 13.039 11.422 10.578 1 93.56 57 GLY B CA 1
ATOM 1661 C C . GLY B 1 57 ? 13.039 10.133 11.383 1 93.56 57 GLY B C 1
ATOM 1662 O O . GLY B 1 57 ? 12.875 9.047 10.828 1 93.56 57 GLY B O 1
ATOM 1663 N N . MET B 1 58 ? 13.352 10.305 12.711 1 92.5 58 MET B N 1
ATOM 1664 C CA . MET B 1 58 ? 13.453 9.141 13.594 1 92.5 58 MET B CA 1
ATOM 1665 C C . MET B 1 58 ? 12.094 8.797 14.195 1 92.5 58 MET B C 1
ATOM 1667 O O . MET B 1 58 ? 11.109 9.492 13.953 1 92.5 58 MET B O 1
ATOM 1671 N N . HIS B 1 59 ? 12.117 7.684 14.953 1 93.44 59 HIS B N 1
ATOM 1672 C CA . HIS B 1 59 ? 10.906 7.176 15.586 1 93.44 59 HIS B CA 1
ATOM 1673 C C . HIS B 1 59 ? 10.188 8.273 16.359 1 93.44 59 HIS B C 1
ATOM 1675 O O . HIS B 1 59 ? 8.969 8.445 16.219 1 93.44 59 HIS B O 1
ATOM 1681 N N . ASP B 1 60 ? 10.898 9.094 17.125 1 95.5 60 ASP B N 1
ATOM 1682 C CA . ASP B 1 60 ? 10.289 10.125 17.969 1 95.5 60 ASP B CA 1
ATOM 1683 C C . ASP B 1 60 ? 9.625 11.203 17.109 1 95.5 60 ASP B C 1
ATOM 1685 O O . ASP B 1 60 ? 8.609 11.773 17.5 1 95.5 60 ASP B O 1
ATOM 1689 N N . ASN B 1 61 ? 10.273 11.531 15.984 1 95.75 61 ASN B N 1
ATOM 1690 C CA . ASN B 1 61 ? 9.656 12.477 15.055 1 95.75 61 ASN B CA 1
ATOM 1691 C C . ASN B 1 61 ? 8.305 11.977 14.555 1 95.75 61 ASN B C 1
ATOM 1693 O O . ASN B 1 61 ? 7.328 12.727 14.547 1 95.75 61 ASN B O 1
ATOM 1697 N N . LEU B 1 62 ? 8.242 10.758 14.203 1 97.69 62 LEU B N 1
ATOM 1698 C CA . LEU B 1 62 ? 7.004 10.164 13.711 1 97.69 62 LEU B CA 1
ATOM 1699 C C . LEU B 1 62 ? 5.941 10.133 14.805 1 97.69 62 LEU B C 1
ATOM 1701 O O . LEU B 1 62 ? 4.766 10.406 14.547 1 97.69 62 LEU B O 1
ATOM 1705 N N . MET B 1 63 ? 6.371 9.797 16 1 98.25 63 MET B N 1
ATOM 1706 C CA . MET B 1 63 ? 5.426 9.75 17.125 1 98.25 63 MET B CA 1
ATOM 1707 C C . MET B 1 63 ? 4.809 11.125 17.375 1 98.25 63 MET B C 1
ATOM 1709 O O . MET B 1 63 ? 3.627 11.227 17.703 1 98.25 63 MET B O 1
ATOM 1713 N N . SER B 1 64 ? 5.621 12.125 17.203 1 97.88 64 SER B N 1
ATOM 1714 C CA . SER B 1 64 ? 5.117 13.484 17.359 1 97.88 64 SER B CA 1
ATOM 1715 C C . SER B 1 64 ? 4.074 13.82 16.297 1 97.88 64 SER B C 1
ATOM 1717 O O . SER B 1 64 ? 3.039 14.414 16.594 1 97.88 64 SER B O 1
ATOM 1719 N N . ILE B 1 65 ? 4.344 13.469 15.086 1 97.69 65 ILE B N 1
ATOM 1720 C CA . ILE B 1 65 ? 3.406 13.695 13.992 1 97.69 65 ILE B CA 1
ATOM 1721 C C . ILE B 1 65 ? 2.119 12.906 14.242 1 97.69 65 ILE B C 1
ATOM 1723 O O . ILE B 1 65 ? 1.02 13.445 14.094 1 97.69 65 ILE B O 1
ATOM 1727 N N . LEU B 1 66 ? 2.295 11.664 14.633 1 98.75 66 LEU B N 1
ATOM 1728 C CA . LEU B 1 66 ? 1.131 10.828 14.914 1 98.75 66 LEU B CA 1
ATOM 1729 C C . LEU B 1 66 ? 0.273 11.438 16.016 1 98.75 66 LEU B C 1
ATOM 1731 O O . LEU B 1 66 ? -0.957 11.453 15.914 1 98.75 66 LEU B O 1
ATOM 1735 N N . ALA B 1 67 ? 0.898 11.922 17.031 1 98.69 67 ALA B N 1
ATOM 1736 C CA . ALA B 1 67 ? 0.172 12.547 18.141 1 98.69 67 ALA B CA 1
ATOM 1737 C C . ALA B 1 67 ? -0.658 13.727 17.656 1 98.69 67 ALA B C 1
ATOM 1739 O O . ALA B 1 67 ? -1.795 13.922 18.094 1 98.69 67 ALA B O 1
ATOM 1740 N N . LEU B 1 68 ? -0.09 14.531 16.766 1 98.12 68 LEU B N 1
ATOM 1741 C CA . LEU B 1 68 ? -0.815 15.656 16.188 1 98.12 68 LEU B CA 1
ATOM 1742 C C . LEU B 1 68 ? -2.029 15.18 15.398 1 98.12 68 LEU B C 1
ATOM 1744 O O . LEU B 1 68 ? -3.119 15.742 15.523 1 98.12 68 LEU B O 1
ATOM 1748 N N . MET B 1 69 ? -1.866 14.172 14.633 1 98.44 69 MET B N 1
ATOM 1749 C CA . MET B 1 69 ? -2.945 13.625 13.812 1 98.44 69 MET B CA 1
ATOM 1750 C C . MET B 1 69 ? -4.059 13.062 14.688 1 98.44 69 MET B C 1
ATOM 1752 O O . MET B 1 69 ? -5.242 13.273 14.406 1 98.44 69 MET B O 1
ATOM 1756 N N . GLU B 1 70 ? -3.654 12.375 15.68 1 98.62 70 GLU B N 1
ATOM 1757 C CA . GLU B 1 70 ? -4.633 11.781 16.594 1 98.62 70 GLU B CA 1
ATOM 1758 C C . GLU B 1 70 ? -5.391 12.852 17.359 1 98.62 70 GLU B C 1
ATOM 1760 O O . GLU B 1 70 ? -6.59 12.711 17.625 1 98.62 70 GLU B O 1
ATOM 1765 N N . LYS B 1 71 ? -4.688 13.883 17.75 1 98.44 71 LYS B N 1
ATOM 1766 C CA . LYS B 1 71 ? -5.363 15.008 18.375 1 98.44 71 LYS B CA 1
ATOM 1767 C C . LYS B 1 71 ? -6.379 15.648 17.438 1 98.44 71 LYS B C 1
ATOM 1769 O O . LYS B 1 71 ? -7.504 15.953 17.828 1 98.44 71 LYS B O 1
ATOM 1774 N N . TRP B 1 72 ? -5.961 15.859 16.219 1 98.38 72 TRP B N 1
ATOM 1775 C CA . TRP B 1 72 ? -6.859 16.375 15.195 1 98.38 72 TRP B CA 1
ATOM 1776 C C . TRP B 1 72 ? -8.109 15.508 15.078 1 98.38 72 TRP B C 1
ATOM 1778 O O . TRP B 1 72 ? -9.234 16.016 15.086 1 98.38 72 TRP B O 1
ATOM 1788 N N . GLU B 1 73 ? -7.961 14.242 14.984 1 97.88 73 GLU B N 1
ATOM 1789 C CA . GLU B 1 73 ? -9.07 13.305 14.844 1 97.88 73 GLU B CA 1
ATOM 1790 C C . GLU B 1 73 ? -9.984 13.352 16.062 1 97.88 73 GLU B C 1
ATOM 1792 O O . GLU B 1 73 ? -11.211 13.352 15.938 1 97.88 73 GLU B O 1
ATOM 1797 N N . ALA B 1 74 ? -9.398 13.398 17.25 1 97.62 74 ALA B N 1
ATOM 1798 C CA . ALA B 1 74 ? -10.164 13.383 18.484 1 97.62 74 ALA B CA 1
ATOM 1799 C C . ALA B 1 74 ? -11.023 14.641 18.625 1 97.62 74 ALA B C 1
ATOM 1801 O O . ALA B 1 74 ? -12.148 14.586 19.125 1 97.62 74 ALA B O 1
ATOM 1802 N N . GLU B 1 75 ? -10.547 15.727 18.141 1 96.88 75 GLU B N 1
ATOM 1803 C CA . GLU B 1 75 ? -11.195 17.016 18.344 1 96.88 75 GLU B CA 1
ATOM 1804 C C . GLU B 1 75 ? -12.109 17.375 17.188 1 96.88 75 GLU B C 1
ATOM 1806 O O . GLU B 1 75 ? -13.117 18.062 17.359 1 96.88 75 GLU B O 1
ATOM 1811 N N . GLU B 1 76 ? -11.703 16.984 16.031 1 94.38 76 GLU B N 1
ATOM 1812 C CA . GLU B 1 76 ? -12.414 17.344 14.812 1 94.38 76 GLU B CA 1
ATOM 1813 C C . GLU B 1 76 ? -12.547 16.141 13.875 1 94.38 76 GLU B C 1
ATOM 1815 O O . GLU B 1 76 ? -12.031 16.172 12.758 1 94.38 76 GLU B O 1
ATOM 1820 N N . GLU B 1 77 ? -13.344 15.18 14.172 1 89.81 77 GLU B N 1
ATOM 1821 C CA . GLU B 1 77 ? -13.445 13.883 13.516 1 89.81 77 GLU B CA 1
ATOM 1822 C C . GLU B 1 77 ? -13.898 14.031 12.062 1 89.81 77 GLU B C 1
ATOM 1824 O O . GLU B 1 77 ? -13.43 13.312 11.18 1 89.81 77 GLU B O 1
ATOM 1829 N N . TYR B 1 78 ? -14.711 15.016 11.82 1 85.5 78 TYR B N 1
ATOM 1830 C CA . TYR B 1 78 ? -15.305 15.141 10.492 1 85.5 78 TYR B CA 1
ATOM 1831 C C . TYR B 1 78 ? -14.398 15.945 9.562 1 85.5 78 TYR B C 1
ATOM 1833 O O . TYR B 1 78 ? -14.586 15.938 8.344 1 85.5 78 TYR B O 1
ATOM 1841 N N . GLU B 1 79 ? -13.383 16.562 10.125 1 90.31 79 GLU B N 1
ATOM 1842 C CA . GLU B 1 79 ? -12.492 17.406 9.336 1 90.31 79 GLU B CA 1
ATOM 1843 C C . GLU B 1 79 ? -11.148 16.719 9.102 1 90.31 79 GLU B C 1
ATOM 1845 O O . GLU B 1 79 ? -10.398 17.094 8.195 1 90.31 79 GLU B O 1
ATOM 1850 N N . VAL B 1 80 ? -10.961 15.703 9.906 1 96.56 80 VAL B N 1
ATOM 1851 C CA . VAL B 1 80 ? -9.656 15.055 9.828 1 96.56 80 VAL B CA 1
ATOM 1852 C C . VAL B 1 80 ? -9.523 14.305 8.508 1 96.56 80 VAL B C 1
ATOM 1854 O O . VAL B 1 80 ? -10.484 13.672 8.047 1 96.56 80 VAL B O 1
ATOM 1857 N N . LEU B 1 81 ? -8.383 14.406 7.824 1 97.88 81 LEU B N 1
ATOM 1858 C CA . LEU B 1 81 ? -8.047 13.648 6.621 1 97.88 81 LEU B CA 1
ATOM 1859 C C . LEU B 1 81 ? -7.781 12.188 6.961 1 97.88 81 LEU B C 1
ATOM 1861 O O . LEU B 1 81 ? -7.316 11.875 8.055 1 97.88 81 LEU B O 1
ATOM 1865 N N . PRO B 1 82 ? -8.062 11.258 6.008 1 98.38 82 PRO B N 1
ATOM 1866 C CA . PRO B 1 82 ? -7.734 9.859 6.293 1 98.38 82 PRO B CA 1
ATOM 1867 C C . PRO B 1 82 ? -6.238 9.648 6.527 1 98.38 82 PRO B C 1
ATOM 1869 O O . PRO B 1 82 ? -5.414 10.094 5.727 1 98.38 82 PRO B O 1
ATOM 1872 N N . PHE B 1 83 ? -5.961 8.969 7.637 1 98.88 83 PHE B N 1
ATOM 1873 C CA . PHE B 1 83 ? -4.578 8.633 7.961 1 98.88 83 PHE B CA 1
ATOM 1874 C C . PHE B 1 83 ? -4.512 7.344 8.773 1 98.88 83 PHE B C 1
ATOM 1876 O O . PHE B 1 83 ? -5.496 6.941 9.391 1 98.88 83 PHE B O 1
ATOM 1883 N N . ALA B 1 84 ? -3.322 6.68 8.695 1 98.88 84 ALA B N 1
ATOM 1884 C CA . ALA B 1 84 ? -3.092 5.543 9.578 1 98.88 84 ALA B CA 1
ATOM 1885 C C . ALA B 1 84 ? -1.6 5.305 9.789 1 98.88 84 ALA B C 1
ATOM 1887 O O . ALA B 1 84 ? -0.797 5.504 8.875 1 98.88 84 ALA B O 1
ATOM 1888 N N . PRO B 1 85 ? -1.227 4.984 10.961 1 98.81 85 PRO B N 1
ATOM 1889 C CA . PRO B 1 85 ? 0.145 4.566 11.266 1 98.81 85 PRO B CA 1
ATOM 1890 C C . PRO B 1 85 ? 0.364 3.07 11.055 1 98.81 85 PRO B C 1
ATOM 1892 O O . PRO B 1 85 ? -0.592 2.291 11.086 1 98.81 85 PRO B O 1
ATOM 1895 N N . PHE B 1 86 ? 1.524 2.717 10.797 1 98.62 86 PHE B N 1
ATOM 1896 C CA . PHE B 1 86 ? 1.915 1.312 10.836 1 98.62 86 PHE B CA 1
ATOM 1897 C C . PHE B 1 86 ? 3.08 1.098 11.789 1 98.62 86 PHE B C 1
ATOM 1899 O O . PHE B 1 86 ? 4.109 1.771 11.688 1 98.62 86 PHE B O 1
ATOM 1906 N N . PHE B 1 87 ? 2.877 0.183 12.719 1 97.75 87 PHE B N 1
ATOM 1907 C CA . PHE B 1 87 ? 3.896 -0.265 13.656 1 97.75 87 PHE B CA 1
ATOM 1908 C C . PHE B 1 87 ? 4.473 -1.61 13.234 1 97.75 87 PHE B C 1
ATOM 1910 O O . PHE B 1 87 ? 3.748 -2.605 13.156 1 97.75 87 PHE B O 1
ATOM 1917 N N . GLU B 1 88 ? 5.703 -1.643 12.906 1 95.62 88 GLU B N 1
ATOM 1918 C CA . GLU B 1 88 ? 6.359 -2.818 12.344 1 95.62 88 GLU B CA 1
ATOM 1919 C C . GLU B 1 88 ? 6.734 -3.816 13.438 1 95.62 88 GLU B C 1
ATOM 1921 O O . GLU B 1 88 ? 7.668 -3.578 14.203 1 95.62 88 GLU B O 1
ATOM 1926 N N . PRO B 1 89 ? 6.102 -4.953 13.453 1 91.56 89 PRO B N 1
ATOM 1927 C CA . PRO 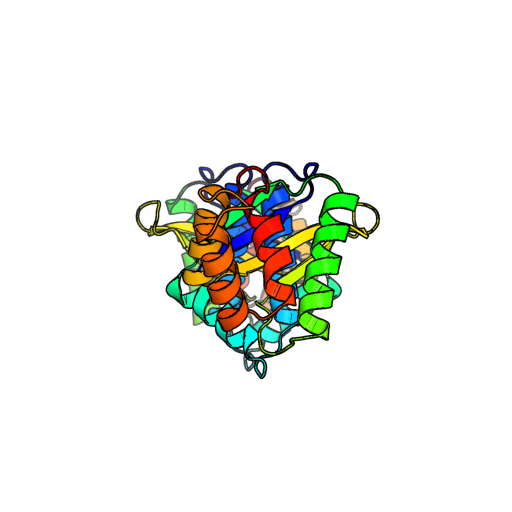B 1 89 ? 6.418 -5.945 14.484 1 91.56 89 PRO B CA 1
ATOM 1928 C C . PRO B 1 89 ? 7.863 -6.434 14.414 1 91.56 89 PRO B C 1
ATOM 1930 O O . PRO B 1 89 ? 8.492 -6.68 15.445 1 91.56 89 PRO B O 1
ATOM 1933 N N . GLY B 1 90 ? 8.477 -6.547 13.258 1 88.19 90 GLY B N 1
ATOM 1934 C CA . GLY B 1 90 ? 9.812 -7.098 13.047 1 88.19 90 GLY B CA 1
ATOM 1935 C C . GLY B 1 90 ? 10.922 -6.195 13.555 1 88.19 90 GLY B C 1
ATOM 1936 O O . GLY B 1 90 ? 12.078 -6.609 13.625 1 88.19 90 GLY B O 1
ATOM 1937 N N . VAL B 1 91 ? 10.594 -4.973 13.797 1 90.5 91 VAL B N 1
ATOM 1938 C CA . VAL B 1 91 ? 11.57 -4.031 14.336 1 90.5 91 VAL B CA 1
ATOM 1939 C C . VAL B 1 91 ? 11.086 -3.484 15.672 1 90.5 91 VAL B C 1
ATOM 1941 O O . VAL B 1 91 ? 10.992 -2.27 15.859 1 90.5 91 VAL B O 1
ATOM 1944 N N . ASN B 1 92 ? 10.633 -4.371 16.625 1 92.19 92 ASN B N 1
ATOM 1945 C CA . ASN B 1 92 ? 10.195 -4.086 18 1 92.19 92 ASN B CA 1
ATOM 1946 C C . ASN B 1 92 ? 8.969 -3.182 18.016 1 92.19 92 ASN B C 1
ATOM 1948 O O . ASN B 1 92 ? 8.898 -2.244 18.812 1 92.19 92 ASN B O 1
ATOM 1952 N N . ASN B 1 93 ? 8.148 -3.289 17.047 1 95.06 93 ASN B N 1
ATOM 1953 C CA . ASN B 1 93 ? 6.895 -2.551 16.969 1 95.06 93 ASN B CA 1
ATOM 1954 C C . ASN B 1 93 ? 7.133 -1.046 16.891 1 95.06 93 ASN B C 1
ATOM 1956 O O . ASN B 1 93 ? 6.398 -0.263 17.484 1 95.06 93 ASN B O 1
ATOM 1960 N N . ALA B 1 94 ? 8.195 -0.696 16.188 1 96.12 94 ALA B N 1
ATOM 1961 C CA . ALA B 1 94 ? 8.469 0.721 15.961 1 96.12 94 ALA B CA 1
ATOM 1962 C C . ALA B 1 94 ? 7.504 1.303 14.93 1 96.12 94 ALA B C 1
ATOM 1964 O O . ALA B 1 94 ? 7.102 0.616 13.992 1 96.12 94 ALA B O 1
ATOM 1965 N N . LEU B 1 95 ? 7.145 2.576 15.203 1 98.12 95 LEU B N 1
ATOM 1966 C CA . LEU B 1 95 ? 6.402 3.303 14.18 1 98.12 95 LEU B CA 1
ATOM 1967 C C . LEU B 1 95 ? 7.273 3.562 12.953 1 98.12 95 LEU B C 1
ATOM 1969 O O . LEU B 1 95 ? 8.289 4.262 13.047 1 98.12 95 LEU B O 1
ATOM 1973 N N . THR B 1 96 ? 6.891 3.045 11.789 1 97.88 96 THR B N 1
ATOM 1974 C CA . THR B 1 96 ? 7.797 3.098 10.648 1 97.88 96 THR B CA 1
ATOM 1975 C C . THR B 1 96 ? 7.184 3.908 9.508 1 97.88 96 THR B C 1
ATOM 1977 O O . THR B 1 96 ? 7.887 4.312 8.586 1 97.88 96 THR B O 1
ATOM 1980 N N . SER B 1 97 ? 5.898 4.066 9.586 1 98.38 97 SER B N 1
ATOM 1981 C CA . SER B 1 97 ? 5.238 4.809 8.516 1 98.38 97 SER B CA 1
ATOM 1982 C C . SER B 1 97 ? 3.918 5.406 8.984 1 98.38 97 SER B C 1
ATOM 1984 O O . SER B 1 97 ? 3.23 4.82 9.828 1 98.38 97 SER B O 1
ATOM 1986 N N . ILE B 1 98 ? 3.549 6.551 8.539 1 98.75 98 ILE B N 1
ATOM 1987 C CA . ILE B 1 98 ? 2.232 7.176 8.617 1 98.75 98 ILE B CA 1
ATOM 1988 C C . ILE B 1 98 ? 1.781 7.602 7.219 1 98.75 98 ILE B C 1
ATOM 1990 O O . ILE B 1 98 ? 2.441 8.414 6.566 1 98.75 98 ILE B O 1
ATOM 1994 N N . SER B 1 99 ? 0.731 7.066 6.742 1 98.81 99 SER B N 1
ATOM 1995 C CA . SER B 1 99 ? 0.164 7.512 5.473 1 98.81 99 SER B CA 1
ATOM 1996 C C . SER B 1 99 ? -1.003 8.469 5.695 1 98.81 99 SER B C 1
ATOM 1998 O O . SER B 1 99 ? -1.813 8.266 6.602 1 98.81 99 SER B O 1
ATOM 2000 N N . ILE B 1 100 ? -1.1 9.461 4.91 1 98.75 100 ILE B N 1
ATOM 2001 C CA . ILE B 1 100 ? -2.188 10.438 4.918 1 98.75 100 ILE B CA 1
ATOM 2002 C C . ILE B 1 100 ? -2.6 10.758 3.482 1 98.75 100 ILE B C 1
ATOM 2004 O O . ILE B 1 100 ? -1.746 10.984 2.621 1 98.75 100 ILE B O 1
ATOM 2008 N N . ILE B 1 101 ? -3.809 10.75 3.168 1 98.62 101 ILE B N 1
ATOM 2009 C CA . ILE B 1 101 ? -4.301 11.188 1.863 1 98.62 101 ILE B CA 1
ATOM 2010 C C . ILE B 1 101 ? -4.742 12.648 1.938 1 98.62 101 ILE B C 1
ATOM 2012 O O . ILE B 1 101 ? -5.617 12.992 2.732 1 98.62 101 ILE B O 1
ATOM 2016 N N . MET B 1 102 ? -4.176 13.406 1.009 1 97.25 102 MET B N 1
ATOM 2017 C CA . MET B 1 102 ? -4.398 14.844 1.015 1 97.25 102 MET B CA 1
ATOM 2018 C C . MET B 1 102 ? -5.109 15.297 -0.258 1 97.25 102 MET B C 1
ATOM 2020 O O . MET B 1 102 ? -4.637 15.023 -1.364 1 97.25 102 MET B O 1
ATOM 2024 N N . PRO B 1 103 ? -6.25 15.984 -0.035 1 97.06 103 PRO B N 1
ATOM 2025 C CA . PRO B 1 103 ? -6.832 16.656 -1.197 1 97.06 103 PRO B CA 1
ATOM 2026 C C . PRO B 1 103 ? -5.934 17.766 -1.752 1 97.06 103 PRO B C 1
ATOM 2028 O O . PRO B 1 103 ? -4.977 18.172 -1.09 1 97.06 103 PRO B O 1
ATOM 2031 N N . GLN B 1 104 ? -6.273 18.219 -2.951 1 96.75 104 GLN B N 1
ATOM 2032 C CA . GLN B 1 104 ? -5.414 19.172 -3.646 1 96.75 104 GLN B CA 1
ATOM 2033 C C . GLN B 1 104 ? -5.297 20.484 -2.865 1 96.75 104 GLN B C 1
ATOM 2035 O O . GLN B 1 104 ? -4.23 21.094 -2.834 1 96.75 104 GLN B O 1
ATOM 2040 N N . ASP B 1 105 ? -6.352 20.953 -2.318 1 97.12 105 ASP B N 1
ATOM 2041 C CA . ASP B 1 105 ? -6.289 22.203 -1.585 1 97.12 105 ASP B CA 1
ATOM 2042 C C . ASP B 1 105 ? -5.355 22.094 -0.381 1 97.12 105 ASP B C 1
ATOM 2044 O O . ASP B 1 105 ? -4.652 23.047 -0.045 1 97.12 105 ASP B O 1
ATOM 2048 N N . ALA B 1 106 ? -5.324 20.984 0.328 1 97.25 106 ALA B N 1
ATOM 2049 C CA . ALA B 1 106 ? -4.371 20.766 1.416 1 97.25 106 ALA B CA 1
ATOM 2050 C C . ALA B 1 106 ? -2.934 20.828 0.906 1 97.25 106 ALA B C 1
ATOM 2052 O O . ALA B 1 106 ? -2.066 21.422 1.55 1 97.25 106 ALA B O 1
ATOM 2053 N N . VAL B 1 107 ? -2.697 20.203 -0.203 1 96.69 107 VAL B N 1
ATOM 2054 C CA . VAL B 1 107 ? -1.38 20.234 -0.828 1 96.69 107 VAL B CA 1
ATOM 2055 C C . VAL B 1 107 ? -1.001 21.672 -1.165 1 96.69 107 VAL B C 1
ATOM 2057 O O . VAL B 1 107 ? 0.138 22.078 -0.942 1 96.69 107 VAL B O 1
ATOM 2060 N N . ASP B 1 108 ? -1.946 22.375 -1.702 1 97.44 108 ASP B N 1
ATOM 2061 C CA . ASP B 1 108 ? -1.725 23.781 -2.025 1 97.44 108 ASP B CA 1
ATOM 2062 C C . ASP B 1 108 ? -1.407 24.594 -0.77 1 97.44 108 ASP B C 1
ATOM 2064 O O . ASP B 1 108 ? -0.568 25.5 -0.802 1 97.44 108 ASP B O 1
ATOM 2068 N N . TYR B 1 109 ? -2.074 24.312 0.296 1 97.44 109 TYR B N 1
ATOM 2069 C CA . TYR B 1 109 ? -1.787 24.984 1.562 1 97.44 109 TYR B CA 1
ATOM 2070 C C . TYR B 1 109 ? -0.355 24.703 2.008 1 97.44 109 TYR B C 1
ATOM 2072 O O . TYR B 1 109 ? 0.344 25.625 2.457 1 97.44 109 TYR B O 1
ATOM 2080 N N . MET B 1 110 ? 0.118 23.5 1.907 1 96.56 110 MET B N 1
ATOM 2081 C CA . MET B 1 110 ? 1.492 23.172 2.281 1 96.56 110 MET B CA 1
ATOM 2082 C C . MET B 1 110 ? 2.486 23.953 1.437 1 96.56 110 MET B C 1
ATOM 2084 O O . MET B 1 110 ? 3.477 24.469 1.957 1 96.56 110 MET B O 1
ATOM 2088 N N . ASP B 1 111 ? 2.213 24.016 0.208 1 96.19 111 ASP B N 1
ATOM 2089 C CA . ASP B 1 111 ? 3.066 24.812 -0.68 1 96.19 111 ASP B CA 1
ATOM 2090 C C . ASP B 1 111 ? 3.09 26.281 -0.263 1 96.19 111 ASP B C 1
ATOM 2092 O O . ASP B 1 111 ? 4.152 26.906 -0.241 1 96.19 111 ASP B O 1
ATOM 2096 N N . ALA B 1 112 ? 1.95 26.812 0.019 1 97.31 112 ALA B N 1
ATOM 2097 C CA . ALA B 1 112 ? 1.834 28.203 0.44 1 97.31 112 ALA B CA 1
ATOM 2098 C C . ALA B 1 112 ? 2.57 28.453 1.755 1 97.31 112 ALA B C 1
ATOM 2100 O O . ALA B 1 112 ? 3.193 29.5 1.943 1 97.31 112 ALA B O 1
ATOM 2101 N N . ILE B 1 113 ? 2.484 27.531 2.693 1 96.94 113 ILE B N 1
ATOM 2102 C CA . ILE B 1 113 ? 3.176 27.625 3.975 1 96.94 113 ILE B CA 1
ATOM 2103 C C . ILE B 1 113 ? 4.676 27.781 3.742 1 96.94 113 ILE B C 1
ATOM 2105 O O . ILE B 1 113 ? 5.324 28.625 4.379 1 96.94 113 ILE B O 1
ATOM 2109 N N . ARG B 1 114 ? 5.188 27.062 2.789 1 95 114 ARG B N 1
ATOM 2110 C CA . ARG B 1 114 ? 6.621 27.094 2.514 1 95 114 ARG B CA 1
ATOM 2111 C C . ARG B 1 114 ? 7.051 28.453 1.956 1 95 114 ARG B C 1
ATOM 2113 O O . ARG B 1 114 ? 8.195 28.859 2.141 1 95 114 ARG B O 1
ATOM 2120 N N . LYS B 1 115 ? 6.148 29.062 1.332 1 95.56 115 LYS B N 1
ATOM 2121 C CA . LYS B 1 115 ? 6.5 30.25 0.557 1 95.56 115 LYS B CA 1
ATOM 2122 C C . LYS B 1 115 ? 6.156 31.516 1.317 1 95.56 115 LYS B C 1
ATOM 2124 O O . LYS B 1 115 ? 6.457 32.625 0.857 1 95.56 115 LYS B O 1
ATOM 2129 N N . THR B 1 116 ? 5.492 31.422 2.416 1 96.56 116 THR B N 1
ATOM 2130 C CA . THR B 1 116 ? 4.988 32.594 3.121 1 96.56 116 THR B CA 1
ATOM 2131 C C . THR B 1 116 ? 5.727 32.781 4.445 1 96.56 116 THR B C 1
ATOM 2133 O O . THR B 1 116 ? 5.938 31.828 5.188 1 96.56 116 THR B O 1
ATOM 2136 N N . ALA B 1 117 ? 5.988 34.031 4.773 1 95 117 ALA B N 1
ATOM 2137 C CA . ALA B 1 117 ? 6.672 34.344 6.031 1 95 117 ALA B CA 1
ATOM 2138 C C . ALA B 1 117 ? 5.73 34.156 7.219 1 95 117 ALA B C 1
ATOM 2140 O O . ALA B 1 117 ? 4.613 34.688 7.215 1 95 117 ALA B O 1
ATOM 2141 N N . PRO B 1 118 ? 6.062 33.469 8.352 1 91.56 118 PRO B N 1
ATOM 2142 C CA . PRO B 1 118 ? 5.176 33.125 9.469 1 91.56 118 PRO B CA 1
ATOM 2143 C C . PRO B 1 118 ? 4.613 34.344 10.172 1 91.56 118 PRO B C 1
ATOM 2145 O O . PRO B 1 118 ? 3.494 34.312 10.688 1 91.56 118 PRO B O 1
ATOM 2148 N N . ASP B 1 119 ? 5.141 35.438 10.266 1 91.56 119 ASP B N 1
ATOM 2149 C CA . ASP B 1 119 ? 4.68 36.625 11 1 91.56 119 ASP B CA 1
ATOM 2150 C C . ASP B 1 119 ? 4.133 37.688 10.047 1 91.56 119 ASP B C 1
ATOM 2152 O O . ASP B 1 119 ? 3.941 38.844 10.445 1 91.56 119 ASP B O 1
ATOM 2156 N N . SER B 1 120 ? 3.795 37.25 8.914 1 95.88 120 SER B N 1
ATOM 2157 C CA . SER B 1 120 ? 3.287 38.188 7.93 1 95.88 120 SER B CA 1
ATOM 2158 C C . SER B 1 120 ? 1.763 38.219 7.926 1 95.88 120 SER B C 1
ATOM 2160 O O . SER B 1 120 ? 1.117 37.344 8.477 1 95.88 120 SER B O 1
ATOM 2162 N N . GLU B 1 121 ? 1.188 39.25 7.344 1 96.5 121 GLU B N 1
ATOM 2163 C CA . GLU B 1 121 ? -0.254 39.344 7.141 1 96.5 121 GLU B CA 1
ATOM 2164 C C . GLU B 1 121 ? -0.754 38.25 6.211 1 96.5 121 GLU B C 1
ATOM 2166 O O . GLU B 1 121 ? -1.838 37.688 6.418 1 96.5 121 GLU B O 1
ATOM 2171 N N . GLU B 1 122 ? 0.072 37.969 5.219 1 96.81 122 GLU B N 1
ATOM 2172 C CA . GLU B 1 122 ? -0.265 36.906 4.266 1 96.81 122 GLU B CA 1
ATOM 2173 C C . GLU B 1 122 ? -0.411 35.562 4.965 1 96.81 122 GLU B C 1
ATOM 2175 O O . GLU B 1 122 ? -1.309 34.781 4.637 1 96.81 122 GLU B O 1
ATOM 2180 N N . TYR B 1 123 ? 0.431 35.312 5.914 1 97.19 123 TYR B N 1
ATOM 2181 C CA . TYR B 1 123 ? 0.36 34.031 6.629 1 97.19 123 TYR B CA 1
ATOM 2182 C C . TYR B 1 123 ? -0.875 34 7.52 1 97.19 123 TYR B C 1
ATOM 2184 O O . TYR B 1 123 ? -1.488 32.938 7.68 1 97.19 123 TYR B O 1
ATOM 2192 N N . SER B 1 124 ? -1.282 35.094 8.086 1 97.19 124 SER B N 1
ATOM 2193 C CA . SER B 1 124 ? -2.498 35.156 8.891 1 97.19 124 SER B CA 1
ATOM 2194 C C . SER B 1 124 ? -3.73 34.812 8.062 1 97.19 124 SER B C 1
ATOM 2196 O O . SER B 1 124 ? -4.613 34.094 8.523 1 97.19 124 SER B O 1
ATOM 2198 N N . LYS B 1 125 ? -3.762 35.344 6.891 1 97.94 125 LYS B N 1
ATOM 2199 C CA . LYS B 1 125 ? -4.859 35.031 5.977 1 97.94 125 LYS B CA 1
ATOM 2200 C C . LYS B 1 125 ? -4.855 33.531 5.602 1 97.94 125 LYS B C 1
ATOM 2202 O O . LYS B 1 125 ? -5.914 32.906 5.504 1 97.94 125 LYS B O 1
ATOM 2207 N N . LEU B 1 126 ? -3.637 33.062 5.359 1 98.06 126 LEU B N 1
ATOM 2208 C CA . LEU B 1 126 ? -3.484 31.641 5.035 1 98.06 126 LEU B CA 1
ATOM 2209 C C . LEU B 1 126 ? -3.994 30.766 6.176 1 98.06 126 LEU B C 1
ATOM 2211 O O . LEU B 1 126 ? -4.711 29.797 5.941 1 98.06 126 LEU B O 1
ATOM 2215 N N . LYS B 1 127 ? -3.672 31.078 7.398 1 97.81 127 LYS B N 1
ATOM 2216 C CA . LYS B 1 127 ? -4.117 30.328 8.57 1 97.81 127 LYS B CA 1
ATOM 2217 C C . LYS B 1 127 ? -5.637 30.344 8.688 1 97.81 127 LYS B C 1
ATOM 2219 O O . LYS B 1 127 ? -6.246 29.344 9.062 1 97.81 127 LYS B O 1
ATOM 2224 N N . LEU B 1 128 ? -6.203 31.469 8.438 1 97.94 128 LEU B N 1
ATOM 2225 C CA . LEU B 1 128 ? -7.66 31.578 8.484 1 97.94 128 LEU B CA 1
ATOM 2226 C C . LEU B 1 128 ? -8.297 30.656 7.449 1 97.94 128 LEU B C 1
ATOM 2228 O O . LEU B 1 128 ? -9.305 30 7.734 1 97.94 128 LEU B O 1
ATOM 2232 N N . ALA B 1 129 ? -7.746 30.672 6.238 1 97.69 129 ALA B N 1
ATOM 2233 C CA . ALA B 1 129 ? -8.25 29.797 5.188 1 97.69 129 ALA B CA 1
ATOM 2234 C C . ALA B 1 129 ? -8.141 28.328 5.594 1 97.69 129 ALA B C 1
ATOM 2236 O O . ALA B 1 129 ? -9.078 27.547 5.402 1 97.69 129 ALA B O 1
ATOM 2237 N N . MET B 1 130 ? -7 27.953 6.18 1 97.38 130 MET B N 1
ATOM 2238 C CA . MET B 1 130 ? -6.789 26.578 6.648 1 97.38 130 MET B CA 1
ATOM 2239 C C . MET B 1 130 ? -7.766 26.234 7.766 1 97.38 130 MET B C 1
ATOM 2241 O O . MET B 1 130 ? -8.273 25.109 7.828 1 97.38 130 MET B O 1
ATOM 2245 N N . TYR B 1 131 ? -7.969 27.203 8.633 1 97.12 131 TYR B N 1
ATOM 2246 C CA . TYR B 1 131 ? -8.922 27 9.719 1 97.12 131 TYR B CA 1
ATOM 2247 C C . TYR B 1 131 ? -10.312 26.688 9.18 1 97.12 131 TYR B C 1
ATOM 2249 O O . TYR B 1 131 ? -10.992 25.797 9.688 1 97.12 131 TYR B O 1
ATOM 2257 N N . ASN B 1 132 ? -10.703 27.375 8.188 1 96.88 132 ASN B N 1
ATOM 2258 C CA . ASN B 1 132 ? -12.031 27.188 7.609 1 96.88 132 ASN B CA 1
ATOM 2259 C C . ASN B 1 132 ? -12.172 25.828 6.945 1 96.88 132 ASN B C 1
ATOM 2261 O O . ASN B 1 132 ? -13.258 25.234 6.938 1 96.88 132 ASN B O 1
ATOM 2265 N N . SER B 1 133 ? -11.102 25.312 6.441 1 96.31 133 SER B N 1
ATOM 2266 C CA . SER B 1 133 ? -11.141 24.062 5.695 1 96.31 133 SER B CA 1
ATOM 2267 C C . SER B 1 133 ? -10.93 22.859 6.617 1 96.31 133 SER B C 1
ATOM 2269 O O . SER B 1 133 ? -11.547 21.812 6.43 1 96.31 133 SER B O 1
ATOM 2271 N N . TYR B 1 134 ? -10.008 23 7.629 1 96.69 134 TYR B N 1
ATOM 2272 C CA . TYR B 1 134 ? -9.516 21.828 8.344 1 96.69 134 TYR B CA 1
ATOM 2273 C C . TYR B 1 134 ? -9.562 22.047 9.852 1 96.69 134 TYR B C 1
ATOM 2275 O O . TYR B 1 134 ? -9.055 21.234 10.625 1 96.69 134 TYR B O 1
ATOM 2283 N N . GLY B 1 135 ? -10.125 23.172 10.328 1 95.94 135 GLY B N 1
ATOM 2284 C CA . GLY B 1 135 ? -10.258 23.438 11.75 1 95.94 135 GLY B CA 1
ATOM 2285 C C . GLY B 1 135 ? -8.938 23.797 12.414 1 95.94 135 GLY B C 1
ATOM 2286 O O . GLY B 1 135 ? -7.906 23.891 11.742 1 95.94 135 GLY B O 1
ATOM 2287 N N . ARG B 1 136 ? -8.984 23.969 13.664 1 96.38 136 ARG B N 1
ATOM 2288 C CA . ARG B 1 136 ? -7.871 24.469 14.461 1 96.38 136 ARG B CA 1
ATOM 2289 C C . ARG B 1 136 ? -6.727 23.469 14.5 1 96.38 136 ARG B C 1
ATOM 2291 O O . ARG B 1 136 ? -5.555 23.844 14.438 1 96.38 136 ARG B O 1
ATOM 2298 N N . TYR B 1 137 ? -7.078 22.234 14.508 1 97 137 TYR B N 1
ATOM 2299 C CA . TYR B 1 137 ? -6.062 21.234 14.797 1 97 137 TYR B CA 1
ATOM 2300 C C . TYR B 1 137 ? -5.422 20.719 13.508 1 97 137 TYR B C 1
ATOM 2302 O O . TYR B 1 137 ? -4.352 20.109 13.539 1 97 137 TYR B O 1
ATOM 2310 N N . GLY B 1 138 ? -6.07 21.047 12.344 1 97.5 138 GLY B N 1
ATOM 2311 C CA . GLY B 1 138 ? -5.461 20.703 11.062 1 97.5 138 GLY B CA 1
ATOM 2312 C C . GLY B 1 138 ? -4.258 21.578 10.734 1 97.5 138 GLY B C 1
ATOM 2313 O O . GLY B 1 138 ? -3.369 21.156 9.992 1 97.5 138 GLY B O 1
ATOM 2314 N N . ILE B 1 139 ? -4.195 22.734 11.328 1 97.06 139 ILE B N 1
ATOM 2315 C CA . ILE B 1 139 ? -3.193 23.734 10.977 1 97.06 139 ILE B CA 1
ATOM 2316 C C . ILE B 1 139 ? -1.807 23.234 11.375 1 97.06 139 ILE B C 1
ATOM 2318 O O . ILE B 1 139 ? -0.906 23.156 10.531 1 97.06 139 ILE B O 1
ATOM 2322 N N . PRO B 1 140 ? -1.618 22.812 12.648 1 97.06 140 PRO B N 1
ATOM 2323 C CA . PRO B 1 140 ? -0.27 22.359 13.008 1 97.06 140 PRO B CA 1
ATOM 2324 C C . PRO B 1 140 ? 0.166 21.125 12.219 1 97.06 140 PRO B C 1
ATOM 2326 O O . PRO B 1 140 ? 1.359 20.938 11.969 1 97.06 140 PRO B O 1
ATOM 2329 N N . VAL B 1 141 ? -0.693 20.266 11.773 1 96.94 141 VAL B N 1
ATOM 2330 C CA . VAL B 1 141 ? -0.358 19.094 10.984 1 96.94 141 VAL B CA 1
ATOM 2331 C C . VAL B 1 141 ? 0.174 19.516 9.617 1 96.94 141 VAL B C 1
ATOM 2333 O O . VAL B 1 141 ? 1.257 19.094 9.203 1 96.94 141 VAL B O 1
ATOM 2336 N N . LEU B 1 142 ? -0.585 20.406 8.938 1 97.12 142 LEU B N 1
ATOM 2337 C CA . LEU B 1 142 ? -0.168 20.875 7.625 1 97.12 142 LEU B CA 1
ATOM 2338 C C . LEU B 1 142 ? 1.159 21.625 7.711 1 97.12 142 LEU B C 1
ATOM 2340 O O . LEU B 1 142 ? 2.018 21.469 6.836 1 97.12 142 LEU B O 1
ATOM 2344 N N . GLU B 1 143 ? 1.351 22.375 8.773 1 96.56 143 GLU B N 1
ATOM 2345 C CA . GLU B 1 143 ? 2.604 23.094 8.977 1 96.56 143 GLU B CA 1
ATOM 2346 C C . GLU B 1 143 ? 3.771 22.125 9.156 1 96.56 143 GLU B C 1
ATOM 2348 O O . GLU B 1 143 ? 4.844 22.328 8.586 1 96.56 143 GLU B O 1
ATOM 2353 N N . THR B 1 144 ? 3.537 21.141 9.945 1 96.25 144 THR B N 1
ATOM 2354 C CA . THR B 1 144 ? 4.586 20.172 10.203 1 96.25 144 THR B CA 1
ATOM 2355 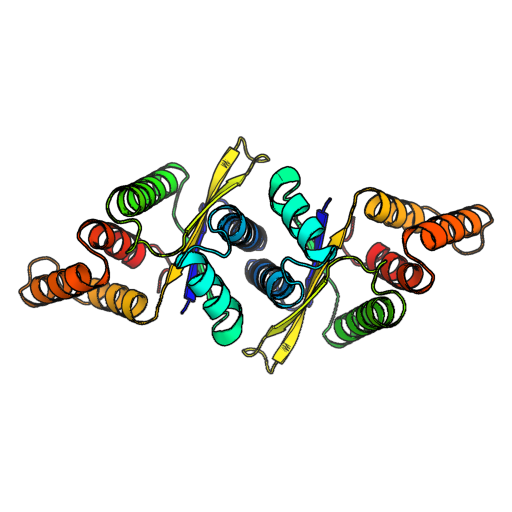C C . THR B 1 144 ? 4.945 19.406 8.93 1 96.25 144 THR B C 1
ATOM 2357 O O . THR B 1 144 ? 6.125 19.266 8.602 1 96.25 144 THR B O 1
ATOM 2360 N N . LEU B 1 145 ? 3.967 19 8.18 1 95.62 145 LEU B N 1
ATOM 2361 C CA . LEU B 1 145 ? 4.188 18.172 6.992 1 95.62 145 LEU B CA 1
ATOM 2362 C C . LEU B 1 145 ? 4.816 19 5.875 1 95.62 145 LEU B C 1
ATOM 2364 O O . LEU B 1 145 ? 5.609 18.484 5.082 1 95.62 145 LEU B O 1
ATOM 2368 N N . ALA B 1 146 ? 4.512 20.266 5.836 1 95.62 146 ALA B N 1
ATOM 2369 C CA . ALA B 1 146 ? 5.012 21.156 4.789 1 95.62 146 ALA B CA 1
ATOM 2370 C C . ALA B 1 146 ? 6.539 21.219 4.816 1 95.62 146 ALA B C 1
ATOM 2372 O O . ALA B 1 146 ? 7.172 21.453 3.785 1 95.62 146 ALA B O 1
ATOM 2373 N N . PHE B 1 147 ? 7.094 20.906 5.941 1 93 147 PHE B N 1
ATOM 2374 C CA . PHE B 1 147 ? 8.523 21.156 6.059 1 93 147 PHE B CA 1
ATOM 2375 C C . PHE B 1 147 ? 9.289 19.844 6.211 1 93 147 PHE B C 1
ATOM 2377 O O . PHE B 1 147 ? 10.484 19.844 6.5 1 93 147 PHE B O 1
ATOM 2384 N N . LEU B 1 148 ? 8.602 18.766 6.082 1 90.56 148 LEU B N 1
ATOM 2385 C CA . LEU B 1 148 ? 9.328 17.5 6.082 1 90.56 148 LEU B CA 1
ATOM 2386 C C . LEU B 1 148 ? 10.266 17.406 4.883 1 90.56 148 LEU B C 1
ATOM 2388 O O . LEU B 1 148 ? 9.945 17.906 3.803 1 90.56 148 LEU B O 1
ATOM 2392 N N . PRO B 1 149 ? 11.375 16.766 5.16 1 77.62 149 PRO B N 1
ATOM 2393 C CA . PRO B 1 149 ? 12.266 16.562 4.016 1 77.62 149 PRO B CA 1
ATOM 2394 C C . PRO B 1 149 ? 11.602 15.789 2.879 1 77.62 149 PRO B C 1
ATOM 2396 O O . PRO B 1 149 ? 10.867 14.836 3.127 1 77.62 149 PRO B O 1
ATOM 2399 N N . LEU B 1 150 ? 11.773 16.188 1.604 1 65.75 150 LEU B N 1
ATOM 2400 C CA . LEU B 1 150 ? 11.273 15.602 0.365 1 65.75 150 LEU B CA 1
ATOM 2401 C C . LEU B 1 150 ? 9.766 15.773 0.248 1 65.75 150 LEU B C 1
ATOM 2403 O O . LEU B 1 150 ? 9.141 15.203 -0.647 1 65.75 150 LEU B O 1
ATOM 2407 N N . ALA B 1 151 ? 9.195 16.406 1.233 1 63.44 151 ALA B N 1
ATOM 2408 C CA . ALA B 1 151 ? 7.766 16.703 1.121 1 63.44 151 ALA B CA 1
ATOM 2409 C C . ALA B 1 151 ? 7.5 17.719 0.022 1 63.44 151 ALA B C 1
ATOM 2411 O O . ALA B 1 151 ? 6.367 18.172 -0.151 1 63.44 151 ALA B O 1
ATOM 2412 N N . LYS B 1 152 ? 8.453 17.844 -1.032 1 54.47 152 LYS B N 1
ATOM 2413 C CA . LYS B 1 152 ? 8.25 18.906 -2.023 1 54.47 152 LYS B CA 1
ATOM 2414 C C . LYS B 1 152 ? 7.242 18.469 -3.084 1 54.47 152 LYS B C 1
ATOM 2416 O O . LYS B 1 152 ? 7.145 17.281 -3.404 1 54.47 152 LYS B O 1
#

Solvent-accessible surface area (backbone atoms only — not comparable to full-atom values): 15486 Å² total; per-residue (Å²): 76,38,35,41,23,36,22,21,58,86,45,53,46,37,50,35,12,45,37,39,28,48,5,51,49,38,30,58,72,72,32,48,88,87,36,74,43,26,54,51,52,50,48,32,62,73,73,47,72,41,75,45,77,21,48,40,39,50,57,68,49,44,51,52,52,50,50,44,52,51,50,21,36,75,75,36,63,89,48,45,64,43,56,23,64,27,60,40,68,92,62,80,50,36,61,40,19,35,25,36,51,36,51,57,66,58,53,49,48,25,54,48,56,71,72,42,57,84,89,38,72,68,33,52,53,49,50,51,54,41,34,74,68,32,34,77,49,39,45,62,48,45,58,55,50,41,67,34,52,72,50,117,75,34,35,40,24,37,21,22,57,85,47,52,46,37,51,37,12,45,38,40,29,47,4,51,49,36,31,58,72,74,32,48,88,87,37,73,45,27,55,51,52,50,49,33,62,73,72,48,72,41,75,46,76,22,47,40,39,51,56,69,49,43,52,52,51,48,50,43,51,52,49,21,37,74,75,36,62,89,50,43,64,43,57,23,64,27,60,39,68,92,62,81,52,35,59,39,20,36,25,34,49,37,51,58,67,59,52,52,48,25,55,48,56,72,74,42,58,84,89,36,71,69,32,53,53,48,50,52,53,41,33,74,68,32,36,77,51,40,44,61,49,45,57,54,50,42,67,33,52,73,52,117

Radius of gyration: 21.11 Å; Cα contacts (8 Å, |Δi|>4): 553; chains: 2; bounding box: 36×79×40 Å
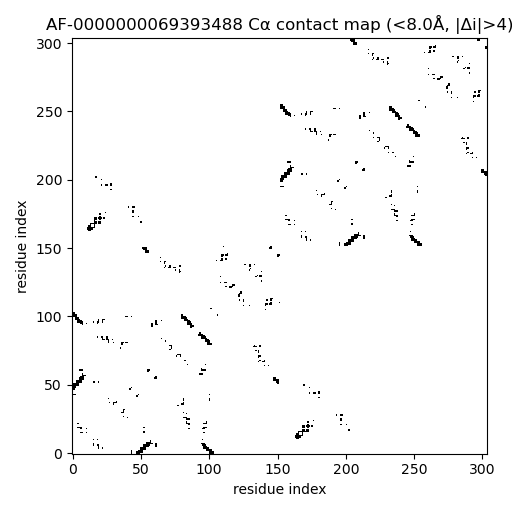
Sequence (304 aa):
MRLYSITNMYMAGVHAGIQTQHSTGEMFLKYPHTTPQHSTIMTYLQFHKTTIVVNGGMHDNLMSILALMEKWEAEEEYEVLPFAPFFEPGVNNALTSISIIMPQDAVDYMDAIRKTAPDSEEYSKLKLAMYNSYGRYGIPVLETLAFLPLAKMRLYSITNMYMAGVHAGIQTQHSTGEMFLKYPHTTPQHSTIMTYLQFHKTTIVVNGGMHDNLMSILALMEKWEAEEEYEVLPFAPFFEPGVNNALTSISIIMPQDAVDYMDAIRKTAPDSEEYSKLKLAMYNSYGRYGIPVLETLAFLPLAK